Protein AF-A0A951TR78-F1 (afdb_monomer)

Radius of gyration: 30.14 Å; Cα contacts (8 Å, |Δi|>4): 259; chains: 1; bounding box: 107×47×102 Å

pLDDT: mean 74.71, std 24.24, range [25.75, 98.38]

Secondary structure (DSSP, 8-state):
-------PPPP-----------------------PPPPP-----------------PPPPP----PPPTT------PPPPPPPPPP-PPPPPPPP----PPPPPP-GGG-STTHHHHHHHHHHHTSS-GGGGGGSEEEEEE--SS-SEEEETTTTEEEEEE--TTTS-HHHHHHHHHHHHHHHHHHHH--HHHHHHHHHHHT--TTS-TT-STT--GGGSHHHHHHHHHHHHHHT-S----SSSPPPPHHHHHHHHHHH-

Mean predicted aligned error: 17.36 Å

Foldseek 3Di:
DDDDDDDDDDDDDDDDDDDDDDDPDPDDDDPPDDDDDDDDDDDDDDDPPPPPPPPPPPDDWDQAFDDAPDPPPDDDDDDDDDDDDDDDDDDDDDPPDDDDPDDPFDPCFDDPCSQVVLLVVLLVLWPCSVLCVQAAEARAAADDGDQKTADQVRSYIYGHRYGCVRAPSLRNSLRVQLSSQLNLCSPFPDLVNLQVLCVLQVHDSPFDQCHDDVPNLLAHVSSVRSQLSSCNRNVHQDGSRPRGHGDDPVVSVVCVVRRD

Structure (mmCIF, N/CA/C/O backbone):
data_AF-A0A951TR78-F1
#
_entry.id   AF-A0A951TR78-F1
#
loop_
_atom_site.group_PDB
_atom_site.id
_atom_site.type_symbol
_atom_site.label_atom_id
_atom_site.label_alt_id
_atom_site.label_comp_id
_atom_site.label_asym_id
_atom_site.label_entity_id
_atom_site.label_seq_id
_atom_site.pdbx_PDB_ins_code
_atom_site.Cartn_x
_atom_site.Cartn_y
_atom_site.Cartn_z
_atom_site.occupancy
_atom_site.B_iso_or_equiv
_atom_site.auth_seq_id
_atom_site.auth_comp_id
_atom_site.auth_asym_id
_atom_site.auth_atom_id
_atom_site.pdbx_PDB_model_num
ATOM 1 N N . MET A 1 1 ? 3.927 26.272 -64.638 1.00 41.03 1 MET A N 1
ATOM 2 C CA . MET A 1 1 ? 2.520 26.726 -64.562 1.00 41.03 1 MET A CA 1
ATOM 3 C C . MET A 1 1 ? 1.942 26.304 -63.221 1.00 41.03 1 MET A C 1
ATOM 5 O O . MET A 1 1 ? 2.209 25.196 -62.781 1.00 41.03 1 MET A O 1
ATOM 9 N N . LEU A 1 2 ? 1.254 27.232 -62.554 1.00 44.50 2 LEU A N 1
ATOM 10 C CA . LEU A 1 2 ? 0.753 27.139 -61.182 1.00 44.50 2 LEU A CA 1
ATOM 11 C C . LEU A 1 2 ? -0.344 26.077 -61.015 1.00 44.50 2 LEU A C 1
ATOM 13 O O . LEU A 1 2 ? -1.171 25.928 -61.909 1.00 44.50 2 LEU A O 1
ATOM 17 N N . ARG A 1 3 ? -0.462 25.512 -59.806 1.00 49.47 3 ARG A N 1
ATOM 18 C CA . ARG A 1 3 ? -1.744 25.432 -59.077 1.00 49.47 3 ARG A CA 1
ATOM 19 C C . ARG A 1 3 ? -1.491 25.249 -57.577 1.00 49.47 3 ARG A C 1
ATOM 21 O O . ARG A 1 3 ? -1.000 24.218 -57.134 1.00 49.47 3 ARG A O 1
ATOM 28 N N . ARG A 1 4 ? -1.805 26.299 -56.812 1.00 48.28 4 ARG A N 1
ATOM 29 C CA . ARG A 1 4 ? -1.955 26.267 -55.353 1.00 48.28 4 ARG A CA 1
ATOM 30 C C . ARG A 1 4 ? -3.284 25.578 -55.035 1.00 48.28 4 ARG A C 1
ATOM 32 O O . ARG A 1 4 ? -4.293 25.946 -55.629 1.00 48.28 4 ARG A O 1
ATOM 39 N N . HIS A 1 5 ? -3.292 24.646 -54.088 1.00 52.06 5 HIS A N 1
ATOM 40 C CA . HIS A 1 5 ? -4.516 24.201 -53.425 1.00 52.06 5 HIS A CA 1
ATOM 41 C C . HIS A 1 5 ? -4.535 24.776 -52.006 1.00 52.06 5 HIS A C 1
ATOM 43 O O . HIS A 1 5 ? -3.817 24.316 -51.123 1.00 52.06 5 HIS A O 1
ATOM 49 N N . GLU A 1 6 ? -5.336 25.826 -51.818 1.00 52.09 6 GLU A N 1
ATOM 50 C CA . GLU A 1 6 ? -5.823 26.265 -50.511 1.00 52.09 6 GLU A CA 1
ATOM 51 C C . GLU A 1 6 ? -6.807 25.222 -49.972 1.00 52.09 6 GLU A C 1
ATOM 53 O O . GLU A 1 6 ? -7.798 24.901 -50.629 1.00 52.09 6 GLU A O 1
ATOM 58 N N . VAL A 1 7 ? -6.574 24.734 -48.754 1.00 59.38 7 VAL A N 1
ATOM 59 C CA . VAL A 1 7 ? -7.594 24.023 -47.977 1.00 59.38 7 VAL A CA 1
ATOM 60 C C . VAL A 1 7 ? -8.107 24.980 -46.908 1.00 59.38 7 VAL A C 1
ATOM 62 O O . VAL A 1 7 ? -7.407 25.331 -45.959 1.00 59.38 7 VAL A O 1
ATOM 65 N N . ARG A 1 8 ? -9.349 25.428 -47.107 1.00 55.31 8 ARG A N 1
ATOM 66 C CA . ARG A 1 8 ? -10.140 26.206 -46.151 1.00 55.31 8 ARG A CA 1
ATOM 67 C C . ARG A 1 8 ? -10.406 25.381 -44.890 1.00 55.31 8 ARG A C 1
ATOM 69 O O . ARG A 1 8 ? -11.020 24.321 -44.953 1.00 55.31 8 ARG A O 1
ATOM 76 N N . GLN A 1 9 ? -10.013 25.930 -43.748 1.00 54.22 9 GLN A N 1
ATOM 77 C CA . GLN A 1 9 ? -10.447 25.509 -42.416 1.00 54.22 9 GLN A CA 1
ATOM 78 C C . GLN A 1 9 ? -11.955 25.784 -42.234 1.00 54.22 9 GLN A C 1
ATOM 80 O O . GLN A 1 9 ? -12.391 26.913 -42.498 1.00 54.22 9 GLN A O 1
ATOM 85 N N . PRO A 1 10 ? -12.767 24.823 -41.757 1.00 57.06 10 PRO A N 1
ATOM 86 C CA . PRO A 1 10 ? -14.131 25.111 -41.342 1.00 57.06 10 PRO A CA 1
ATOM 87 C C . PRO A 1 10 ? -14.145 25.825 -39.983 1.00 57.06 10 PRO A C 1
ATOM 89 O O . PRO A 1 10 ? -13.695 25.306 -38.965 1.00 57.06 10 PRO A O 1
ATOM 92 N N . ARG A 1 11 ? -14.707 27.038 -39.983 1.00 56.09 11 ARG A N 1
ATOM 93 C CA . ARG A 1 11 ? -15.151 27.754 -38.783 1.00 56.09 11 ARG A CA 1
ATOM 94 C C . ARG A 1 11 ? -16.410 27.074 -38.243 1.00 56.09 11 ARG A C 1
ATOM 96 O O . ARG A 1 11 ? -17.420 27.063 -38.941 1.00 56.09 11 ARG A O 1
ATOM 103 N N . LEU A 1 12 ? -16.388 26.618 -36.994 1.00 54.34 12 LEU A N 1
ATOM 104 C CA . LEU A 1 12 ? -17.608 26.371 -36.226 1.00 54.34 12 LEU A CA 1
ATOM 105 C C . LEU A 1 12 ? -17.755 27.467 -35.169 1.00 54.34 12 LEU A C 1
ATOM 107 O O . LEU A 1 12 ? -16.844 27.746 -34.392 1.00 54.34 12 LEU A O 1
ATOM 111 N N . ARG A 1 13 ? -18.896 28.154 -35.251 1.00 47.38 13 ARG A N 1
ATOM 112 C CA . ARG A 1 13 ? -19.340 29.238 -34.373 1.00 47.38 13 ARG A CA 1
ATOM 113 C C . ARG A 1 13 ? -19.968 28.679 -33.084 1.00 47.3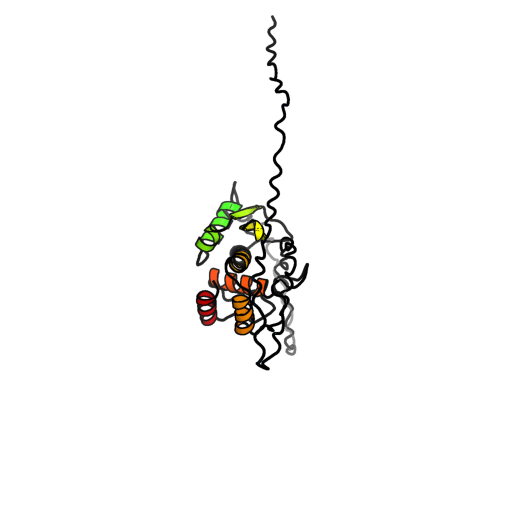8 13 ARG A C 1
ATOM 115 O O . ARG A 1 13 ? -20.390 27.526 -33.077 1.00 47.38 13 ARG A O 1
ATOM 122 N N . PRO A 1 14 ? -20.057 29.504 -32.025 1.00 53.25 14 PRO A N 1
ATOM 123 C CA . PRO A 1 14 ? -20.563 29.115 -30.716 1.00 53.25 14 PRO A CA 1
ATOM 124 C C . PRO A 1 14 ? -22.086 29.277 -30.629 1.00 53.25 14 PRO A C 1
ATOM 126 O O . PRO A 1 14 ? -22.635 30.268 -31.112 1.00 53.25 14 PRO A O 1
ATOM 129 N N . SER A 1 15 ? -22.758 28.351 -29.944 1.00 41.97 15 SER A N 1
ATOM 130 C CA . SER A 1 15 ? -24.149 28.534 -29.513 1.00 41.97 15 SER A CA 1
ATOM 131 C C . SER A 1 15 ? -24.482 27.677 -28.288 1.00 41.97 15 SER A C 1
ATOM 133 O O . SER A 1 15 ? -24.654 26.468 -28.379 1.00 41.97 15 SER A O 1
ATOM 135 N N . TRP A 1 16 ? -24.487 28.365 -27.147 1.00 35.22 16 TRP A N 1
ATOM 136 C CA . TRP A 1 16 ? -25.394 28.300 -25.998 1.00 35.22 16 TRP A CA 1
ATOM 137 C C . TRP A 1 16 ? -26.398 27.138 -25.903 1.00 35.22 16 TRP A C 1
ATOM 139 O O . TRP A 1 16 ? -27.327 27.050 -26.700 1.00 35.22 16 TRP A O 1
ATOM 149 N N . ILE A 1 17 ? -26.321 26.392 -24.794 1.00 49.19 17 ILE A N 1
ATOM 150 C CA . ILE A 1 17 ? -27.505 25.930 -24.056 1.00 49.19 17 ILE A CA 1
ATOM 151 C C . ILE A 1 17 ? -27.341 26.373 -22.601 1.00 49.19 17 ILE A C 1
ATOM 153 O O . ILE A 1 17 ? -26.336 26.093 -21.949 1.00 49.19 17 ILE A O 1
ATOM 157 N N . ALA A 1 18 ? -28.328 27.134 -22.143 1.00 37.91 18 ALA A N 1
ATOM 158 C CA . ALA A 1 18 ? -28.485 27.612 -20.786 1.00 37.91 18 ALA A CA 1
ATOM 159 C C . ALA A 1 18 ? -28.985 26.507 -19.840 1.00 37.91 18 ALA A C 1
ATOM 161 O O . ALA A 1 18 ? -29.677 25.590 -20.262 1.00 37.91 18 ALA A O 1
ATOM 162 N N . ALA A 1 19 ? -28.683 26.712 -18.556 1.00 39.03 19 ALA A N 1
ATOM 163 C CA . ALA A 1 19 ? -29.451 26.318 -17.376 1.00 39.03 19 ALA A CA 1
ATOM 164 C C . ALA A 1 19 ? -29.856 24.841 -17.203 1.00 39.03 19 ALA A C 1
ATOM 166 O O . ALA A 1 19 ? -30.746 24.326 -17.871 1.00 39.03 19 ALA A O 1
ATOM 167 N N . SER A 1 20 ? -29.339 24.230 -16.135 1.00 42.16 20 SER A N 1
ATOM 168 C CA . SER A 1 20 ? -30.183 23.751 -15.029 1.00 42.16 20 SER A CA 1
ATOM 169 C C . SER A 1 20 ? -29.311 23.478 -13.806 1.00 42.16 20 SER A C 1
ATOM 171 O O . SER A 1 20 ? -28.580 22.494 -13.742 1.00 42.16 20 SER A O 1
ATOM 173 N N . ALA A 1 21 ? -29.378 24.392 -12.839 1.00 42.78 21 ALA A N 1
ATOM 174 C CA . ALA A 1 21 ? -28.988 24.119 -11.468 1.00 42.78 21 ALA A CA 1
ATOM 175 C C . ALA A 1 21 ? -30.010 23.134 -10.885 1.00 42.78 21 ALA A C 1
ATOM 177 O O . ALA A 1 21 ? -31.196 23.453 -10.826 1.00 42.78 21 ALA A O 1
ATOM 178 N N . LEU A 1 22 ? -29.565 21.948 -10.471 1.00 39.00 22 LEU A N 1
ATOM 179 C CA . LEU A 1 22 ? -30.365 21.064 -9.632 1.00 39.00 22 LEU A CA 1
ATOM 180 C C . LEU A 1 22 ? -29.813 21.144 -8.210 1.00 39.00 22 LEU A C 1
ATOM 182 O O . LEU A 1 22 ? -28.915 20.408 -7.809 1.00 39.00 22 LEU A O 1
ATOM 186 N N . THR A 1 23 ? -30.341 22.100 -7.458 1.00 38.94 23 THR A N 1
ATOM 187 C CA . THR A 1 23 ? -30.226 22.156 -6.005 1.00 38.94 23 THR A CA 1
ATOM 188 C C . THR A 1 23 ? -31.203 21.124 -5.443 1.00 38.94 23 THR A C 1
ATOM 190 O O . THR A 1 23 ? -32.414 21.329 -5.486 1.00 38.94 23 THR A O 1
ATOM 193 N N . VAL A 1 24 ? -30.708 19.997 -4.933 1.00 39.62 24 VAL A N 1
ATOM 194 C CA . VAL A 1 24 ? -31.538 19.075 -4.145 1.00 39.62 24 VAL A CA 1
ATOM 195 C C . VAL A 1 24 ? -31.602 19.625 -2.720 1.00 39.62 24 VAL A C 1
ATOM 197 O O . VAL A 1 24 ? -30.731 19.362 -1.896 1.00 39.62 24 VAL A O 1
ATOM 200 N N . LEU A 1 25 ? -32.622 20.441 -2.444 1.00 40.62 25 LEU A N 1
ATOM 201 C CA . LEU A 1 25 ? -33.066 20.729 -1.080 1.00 40.62 25 LEU A CA 1
ATOM 202 C C . LEU A 1 25 ? -33.914 19.548 -0.598 1.00 40.62 25 LEU A C 1
ATOM 204 O O . LEU A 1 25 ? -35.086 19.427 -0.951 1.00 40.62 25 LEU A O 1
ATOM 208 N N . SER A 1 26 ? -33.336 18.687 0.235 1.00 43.34 26 SER A N 1
ATOM 209 C CA . SER A 1 26 ? -34.115 17.744 1.037 1.00 43.34 26 SER A CA 1
ATOM 210 C C . SER A 1 26 ? -34.712 18.491 2.229 1.00 43.34 26 SER A C 1
ATOM 212 O O . SER A 1 26 ? -34.052 18.694 3.246 1.00 43.34 26 SER A O 1
ATOM 214 N N . ALA A 1 27 ? -35.965 18.926 2.097 1.00 43.94 27 ALA A N 1
ATOM 215 C CA . ALA A 1 27 ? -36.771 19.373 3.224 1.00 43.94 27 ALA A CA 1
ATOM 216 C C . ALA A 1 27 ? -37.234 18.144 4.024 1.00 43.94 27 ALA A C 1
ATOM 218 O O . ALA A 1 27 ? -38.077 17.373 3.567 1.00 43.94 27 ALA A O 1
ATOM 219 N N . ALA A 1 28 ? -36.682 17.953 5.221 1.00 48.88 28 ALA A N 1
ATOM 220 C CA . ALA A 1 28 ? -37.243 17.033 6.199 1.00 48.88 28 ALA A CA 1
ATOM 221 C C . ALA A 1 28 ? -38.518 17.661 6.783 1.00 48.88 28 ALA A C 1
ATOM 223 O O . ALA A 1 28 ? -38.460 18.610 7.564 1.00 48.88 28 ALA A O 1
ATOM 224 N N . VAL A 1 29 ? -39.681 17.144 6.387 1.00 46.66 29 VAL A N 1
ATOM 225 C CA . VAL A 1 29 ? -40.954 17.444 7.049 1.00 46.66 29 VAL A CA 1
ATOM 226 C C . VAL A 1 29 ? -40.973 16.685 8.374 1.00 46.66 29 VAL A C 1
ATOM 228 O O . VAL A 1 29 ? -41.178 15.474 8.407 1.00 46.66 29 VAL A O 1
ATOM 231 N N . VAL A 1 30 ? -40.747 17.396 9.478 1.00 48.72 30 VAL A N 1
ATOM 232 C CA . VAL A 1 30 ? -41.037 16.890 10.822 1.00 48.72 30 VAL A CA 1
ATOM 233 C C . VAL A 1 30 ? -42.537 17.054 11.049 1.00 48.72 30 VAL A C 1
ATOM 235 O O . VAL A 1 30 ? -43.019 18.143 11.354 1.00 48.72 30 VAL A O 1
ATOM 238 N N . ALA A 1 31 ? -43.292 15.972 10.876 1.00 46.81 31 ALA A N 1
ATOM 239 C CA . ALA A 1 31 ? -44.664 15.902 11.354 1.00 46.81 31 ALA A CA 1
ATOM 240 C C . ALA A 1 31 ? -44.638 15.847 12.891 1.00 46.81 31 ALA A C 1
ATOM 242 O O . ALA A 1 31 ? -44.382 14.801 13.487 1.00 46.81 31 ALA A O 1
ATOM 243 N N . ALA A 1 32 ? -44.871 16.988 13.539 1.00 45.22 32 ALA A N 1
ATOM 244 C CA . ALA A 1 32 ? -45.101 17.053 14.975 1.00 45.22 32 ALA A CA 1
ATOM 245 C C . ALA A 1 32 ? -46.496 16.486 15.283 1.00 45.22 32 ALA A C 1
ATOM 247 O O . ALA A 1 32 ? -47.505 17.184 15.190 1.00 45.22 32 ALA A O 1
ATOM 248 N N . VAL A 1 33 ? -46.555 15.201 15.633 1.00 56.75 33 VAL A N 1
ATOM 249 C CA . VAL A 1 33 ? -47.745 14.599 16.241 1.00 56.75 33 VAL A CA 1
ATOM 250 C C . VAL A 1 33 ? -47.842 15.124 17.672 1.00 56.75 33 VAL A C 1
ATOM 252 O O . VAL A 1 33 ? -47.028 14.784 18.527 1.00 56.75 33 VAL A O 1
ATOM 255 N N . TRP A 1 34 ? -48.828 15.981 17.929 1.00 51.28 34 TRP A N 1
ATOM 256 C CA . TRP A 1 34 ? -49.190 16.406 19.278 1.00 51.28 34 TRP A CA 1
ATOM 257 C C . TRP A 1 34 ? -49.974 15.286 19.968 1.00 51.28 34 TRP A C 1
ATOM 259 O O . TRP A 1 34 ? -51.123 15.019 19.622 1.00 51.28 34 TRP A O 1
ATOM 269 N N . LEU A 1 35 ? -49.356 14.642 20.958 1.00 59.50 35 LEU A N 1
ATOM 270 C CA . LEU A 1 35 ? -50.047 13.806 21.941 1.00 59.50 35 LEU A CA 1
ATOM 271 C C . LEU A 1 35 ? -50.209 14.611 23.242 1.00 59.50 35 LEU A C 1
ATOM 273 O O . LEU A 1 35 ? -49.255 15.272 23.659 1.00 59.50 35 LEU A O 1
ATOM 277 N N . PRO A 1 36 ? -51.383 14.580 23.898 1.00 61.47 36 PRO A N 1
ATOM 278 C CA . PRO A 1 36 ? -51.563 15.230 25.190 1.00 61.47 36 PRO A CA 1
ATOM 279 C C . PRO A 1 36 ? -50.737 14.526 26.287 1.00 61.47 36 PRO A C 1
ATOM 281 O O . PRO A 1 36 ? -50.547 13.308 26.231 1.00 61.47 36 PRO A O 1
ATOM 284 N N . PRO A 1 37 ? -50.248 15.267 27.299 1.00 54.28 37 PRO A N 1
ATOM 285 C CA . PRO A 1 37 ? -49.398 14.713 28.345 1.00 54.28 37 PRO A CA 1
ATOM 286 C C . PRO A 1 37 ? -50.186 13.792 29.285 1.00 54.28 37 PRO A C 1
ATOM 288 O O . PRO A 1 37 ? -51.181 14.190 29.888 1.00 54.28 37 PRO A O 1
ATOM 291 N N . VAL A 1 38 ? -49.690 12.566 29.455 1.00 60.56 38 VAL A N 1
ATOM 292 C CA . VAL A 1 38 ? -50.085 11.661 30.543 1.00 60.56 38 VAL A CA 1
ATOM 293 C C . VAL A 1 38 ? -49.253 12.021 31.781 1.00 60.56 38 VAL A C 1
ATOM 295 O O . VAL A 1 38 ? -48.022 11.993 31.700 1.00 60.56 38 VAL A O 1
ATOM 298 N N . PRO A 1 39 ? -49.856 12.356 32.934 1.00 58.31 39 PRO A N 1
ATOM 299 C CA . PRO A 1 39 ? -49.095 12.610 34.145 1.00 58.31 39 PRO A CA 1
ATOM 300 C C . PRO A 1 39 ? -48.722 11.283 34.815 1.00 58.31 39 PRO A C 1
ATOM 302 O O . PRO A 1 39 ? -49.590 10.517 35.225 1.00 58.31 39 PRO A O 1
ATOM 305 N N . GLY A 1 40 ? -47.419 11.037 34.973 1.00 49.12 40 GLY A N 1
ATOM 306 C CA . GLY A 1 40 ? -46.916 10.106 35.986 1.00 49.12 40 GLY A CA 1
ATOM 307 C C . GLY A 1 40 ? -45.991 9.002 35.485 1.00 49.12 40 GLY A C 1
ATOM 308 O O . GLY A 1 40 ? -46.422 7.873 35.273 1.00 49.12 40 GLY A O 1
ATOM 309 N N . ARG A 1 41 ? -44.685 9.292 35.441 1.00 45.97 41 ARG A N 1
ATOM 310 C CA . ARG A 1 41 ? -43.645 8.398 35.980 1.00 45.97 41 ARG A CA 1
ATOM 311 C C . ARG A 1 41 ? -42.296 9.112 36.011 1.00 45.97 41 ARG A C 1
ATOM 313 O O . ARG A 1 41 ? -41.796 9.561 34.988 1.00 45.97 41 ARG A O 1
ATOM 320 N N . ALA A 1 42 ? -41.711 9.195 37.203 1.00 52.25 42 ALA A N 1
ATOM 321 C CA . ALA A 1 42 ? -40.297 9.482 37.377 1.00 52.25 42 ALA A CA 1
ATOM 322 C C . ALA A 1 42 ? -39.480 8.343 36.743 1.00 52.25 42 ALA A C 1
ATOM 324 O O . ALA A 1 42 ? -39.735 7.173 37.031 1.00 52.25 42 ALA A O 1
ATOM 325 N N . GLY A 1 43 ? -38.520 8.676 35.880 1.00 44.25 43 GLY A N 1
ATOM 326 C CA . GLY A 1 43 ? -37.647 7.686 35.256 1.00 44.25 43 GLY A CA 1
ATOM 327 C C . GLY A 1 43 ? -36.679 8.298 34.249 1.00 44.25 43 GLY A C 1
ATOM 328 O O . GLY A 1 43 ? -37.068 8.589 33.128 1.00 44.25 43 GLY A O 1
ATOM 329 N N . THR A 1 44 ? -35.425 8.450 34.688 1.00 44.53 44 THR A N 1
ATOM 330 C CA . THR A 1 44 ? -34.177 8.555 33.901 1.00 44.53 44 THR A CA 1
ATOM 331 C C . THR A 1 44 ? -34.096 9.628 32.809 1.00 44.53 44 THR A C 1
ATOM 333 O O . THR A 1 44 ? -34.675 9.509 31.734 1.00 44.53 44 THR A O 1
ATOM 336 N N . ALA A 1 45 ? -33.266 10.643 33.068 1.00 40.38 45 ALA A N 1
ATOM 337 C CA . ALA A 1 45 ? -32.823 11.628 32.090 1.00 40.38 45 ALA A CA 1
ATOM 338 C C . ALA A 1 45 ? -32.225 10.943 30.847 1.00 40.38 45 ALA A C 1
ATOM 340 O O . ALA A 1 45 ? -31.201 10.264 30.930 1.00 40.38 45 ALA A O 1
ATOM 341 N N . ALA A 1 46 ? -32.861 11.141 29.694 1.00 39.53 46 ALA A N 1
ATOM 342 C CA . ALA A 1 46 ? -32.270 10.825 28.406 1.00 39.53 46 ALA A CA 1
ATOM 343 C C . ALA A 1 46 ? -31.149 11.837 28.137 1.00 39.53 46 ALA A C 1
ATOM 345 O O . ALA A 1 46 ? -31.398 13.021 27.911 1.00 39.53 46 ALA A O 1
ATOM 346 N N . VAL A 1 47 ? -29.902 11.371 28.192 1.00 39.34 47 VAL A N 1
ATOM 347 C CA . VAL A 1 47 ? -28.752 12.131 27.706 1.00 39.34 47 VAL A CA 1
ATOM 348 C C . VAL A 1 47 ? -28.880 12.178 26.187 1.00 39.34 47 VAL A C 1
ATOM 350 O O . VAL A 1 47 ? -28.683 11.174 25.506 1.00 39.34 47 VAL A O 1
ATOM 353 N N . ALA A 1 48 ? -29.267 13.332 25.650 1.00 35.16 48 ALA A N 1
ATOM 354 C CA . ALA A 1 48 ? -29.222 13.580 24.220 1.00 35.16 48 ALA A CA 1
ATOM 355 C C . ALA A 1 48 ? -27.750 13.616 23.785 1.00 35.16 48 ALA A C 1
ATOM 357 O O . ALA A 1 48 ? -27.065 14.624 23.949 1.00 35.16 48 ALA A O 1
ATOM 358 N N . SER A 1 49 ? -27.241 12.503 23.257 1.00 35.41 49 SER A N 1
ATOM 359 C CA . SER A 1 49 ? -25.975 12.491 22.532 1.00 35.41 49 SER A CA 1
ATOM 360 C C . SER A 1 49 ? -26.181 13.212 21.204 1.00 35.41 49 SER A C 1
ATOM 362 O O . SER A 1 49 ? -26.660 12.637 20.229 1.00 35.41 49 SER A O 1
ATOM 364 N N . THR A 1 50 ? -25.830 14.493 21.164 1.00 33.31 50 THR A N 1
ATOM 365 C CA . THR A 1 50 ? -25.558 15.195 19.915 1.00 33.31 50 THR A CA 1
ATOM 366 C C . THR A 1 50 ? -24.354 14.525 19.259 1.00 33.31 50 THR A C 1
ATOM 368 O O . THR A 1 50 ? -23.205 14.757 19.626 1.00 33.31 50 THR A O 1
ATOM 371 N N . VAL A 1 51 ? -24.613 13.647 18.289 1.00 29.88 51 VAL A N 1
ATOM 372 C CA . VAL A 1 51 ? -23.584 13.195 17.353 1.00 29.88 51 VAL A CA 1
ATOM 373 C C . VAL A 1 51 ? -23.245 14.413 16.504 1.00 29.88 51 VAL A C 1
ATOM 375 O O . VAL A 1 51 ? -23.979 14.766 15.584 1.00 29.88 51 VAL A O 1
ATOM 378 N N . ALA A 1 52 ? -22.174 15.111 16.874 1.00 29.23 52 ALA A N 1
ATOM 379 C CA . ALA A 1 52 ? -21.578 16.112 16.013 1.00 29.23 52 ALA A CA 1
ATOM 380 C C . ALA A 1 52 ? -21.217 15.410 14.701 1.00 29.23 52 ALA A C 1
ATOM 382 O O . ALA A 1 52 ? -20.397 14.490 14.688 1.00 29.23 52 ALA A O 1
ATOM 383 N N . ALA A 1 53 ? -21.868 15.810 13.610 1.00 26.91 53 ALA A N 1
ATOM 384 C CA . ALA A 1 53 ? -21.405 15.493 12.275 1.00 26.91 53 ALA A CA 1
ATOM 385 C C . ALA A 1 53 ? -20.009 16.110 12.151 1.00 26.91 53 ALA A C 1
ATOM 387 O O . ALA A 1 53 ? -19.871 17.318 11.990 1.00 26.91 53 ALA A O 1
ATOM 388 N N . SER A 1 54 ? -18.970 15.298 12.344 1.00 31.28 54 SER A N 1
ATOM 389 C CA . SER A 1 54 ? -17.617 15.711 12.011 1.00 31.28 54 SER A CA 1
ATOM 390 C C . SER A 1 54 ? -17.598 15.971 10.515 1.00 31.28 54 SER A C 1
ATOM 392 O O . SER A 1 54 ? -17.811 15.050 9.726 1.00 31.28 54 SER A O 1
ATOM 394 N N . ASP A 1 55 ? -17.384 17.231 10.147 1.00 25.75 55 ASP A N 1
ATOM 395 C CA . ASP A 1 55 ? -17.067 17.635 8.789 1.00 25.75 55 ASP A CA 1
ATOM 396 C C . ASP A 1 55 ? -16.002 16.687 8.233 1.00 25.75 55 ASP A C 1
ATOM 398 O O . ASP A 1 55 ? -14.864 16.636 8.711 1.00 25.75 55 ASP A O 1
ATOM 402 N N . VAL A 1 56 ? -16.388 15.887 7.238 1.00 29.30 56 VAL A N 1
ATOM 403 C CA . VAL A 1 56 ? -15.466 15.047 6.478 1.00 29.30 56 VAL A CA 1
ATOM 404 C C . VAL A 1 56 ? -14.677 15.989 5.576 1.00 29.30 56 VAL A C 1
ATOM 406 O O . VAL A 1 56 ? -14.987 16.175 4.402 1.00 29.30 56 VAL A O 1
ATOM 409 N N . VAL A 1 57 ? -13.665 16.640 6.146 1.00 28.27 57 VAL A N 1
ATOM 410 C CA . VAL A 1 57 ? -12.621 17.294 5.363 1.00 28.27 57 VAL A CA 1
ATOM 411 C C . VAL A 1 57 ? -11.905 16.185 4.602 1.00 28.27 57 VAL A C 1
ATOM 413 O O . VAL A 1 57 ? -11.364 15.257 5.207 1.00 28.27 57 VAL A O 1
ATOM 416 N N . ALA A 1 58 ? -11.947 16.251 3.271 1.00 30.09 58 ALA A N 1
ATOM 417 C CA . ALA A 1 58 ? -11.269 15.291 2.415 1.00 30.09 58 ALA A CA 1
ATOM 418 C C . ALA A 1 58 ? -9.773 15.252 2.783 1.00 30.09 58 ALA A C 1
ATOM 420 O O . ALA A 1 58 ? -9.117 16.298 2.728 1.00 30.09 58 ALA A O 1
ATOM 421 N N . PRO A 1 59 ? -9.212 14.092 3.176 1.00 37.12 59 PRO A N 1
ATOM 422 C CA . PRO A 1 59 ? -7.780 14.008 3.389 1.00 37.12 59 PRO A CA 1
ATOM 423 C C . PRO A 1 59 ? -7.071 14.259 2.055 1.00 37.12 59 PRO A C 1
ATOM 425 O O . PRO A 1 59 ? -7.473 13.737 1.012 1.00 37.12 59 PRO A O 1
ATOM 428 N N . ALA A 1 60 ? -6.019 15.076 2.095 1.00 38.78 60 ALA A N 1
ATOM 429 C CA . ALA A 1 60 ? -5.077 15.202 0.992 1.00 38.78 60 ALA A CA 1
ATOM 430 C C . ALA A 1 60 ? -4.504 13.813 0.631 1.00 38.78 60 ALA A C 1
ATOM 432 O O . ALA A 1 60 ? -4.451 12.941 1.505 1.00 38.78 60 ALA A O 1
ATOM 433 N N . PRO A 1 61 ? -4.067 13.585 -0.624 1.00 41.59 61 PRO A N 1
ATOM 434 C CA . PRO A 1 61 ? -3.368 12.353 -0.978 1.00 41.59 61 PRO A CA 1
ATOM 435 C C . PRO A 1 61 ? -2.207 12.125 -0.004 1.00 41.59 61 PRO A C 1
ATOM 437 O O . PRO A 1 61 ? -1.427 13.043 0.266 1.00 41.59 61 PRO A O 1
ATOM 440 N N . LEU A 1 62 ? -2.112 10.915 0.547 1.00 46.50 62 LEU A N 1
ATOM 441 C CA . LEU A 1 62 ? -1.006 10.541 1.419 1.00 46.50 62 LEU A CA 1
ATOM 442 C C . LEU A 1 62 ? 0.268 10.495 0.566 1.00 46.50 62 LEU A C 1
ATOM 444 O O . LEU A 1 62 ? 0.391 9.680 -0.345 1.00 46.50 62 LEU A O 1
ATOM 448 N N . VAL A 1 63 ? 1.197 11.417 0.824 1.00 41.78 63 VAL A N 1
ATOM 449 C CA . VAL A 1 63 ? 2.502 11.463 0.154 1.00 41.78 63 VAL A CA 1
ATOM 450 C C . VAL A 1 63 ? 3.477 10.591 0.943 1.00 41.78 63 VAL A C 1
ATOM 452 O O . VAL A 1 63 ? 3.855 10.931 2.063 1.00 41.78 63 VAL A O 1
ATOM 455 N N . LEU A 1 64 ? 3.882 9.462 0.359 1.00 46.41 64 LEU A N 1
ATOM 456 C CA . LEU A 1 64 ? 4.723 8.458 1.013 1.00 46.41 64 LEU A CA 1
ATOM 457 C C . LEU A 1 64 ? 6.202 8.629 0.660 1.00 46.41 64 LEU A C 1
ATOM 459 O O . LEU A 1 64 ? 6.666 8.175 -0.384 1.00 46.41 64 LEU A O 1
ATOM 463 N N . SER A 1 65 ? 6.972 9.234 1.565 1.00 42.25 65 SER A N 1
ATOM 464 C CA . SER A 1 65 ? 8.436 9.256 1.470 1.00 42.25 65 SER A CA 1
ATOM 465 C C . SER A 1 65 ? 9.027 7.974 2.059 1.00 42.25 65 SER A C 1
ATOM 467 O O . SER A 1 65 ? 8.986 7.756 3.273 1.00 42.25 65 SER A O 1
ATOM 469 N N . PHE A 1 66 ? 9.623 7.138 1.210 1.00 41.38 66 PHE A N 1
ATOM 470 C CA . PHE A 1 66 ? 10.374 5.961 1.649 1.00 41.38 66 PHE A CA 1
ATOM 471 C C . PHE A 1 66 ? 11.794 6.380 2.057 1.00 41.38 66 PHE A C 1
ATOM 473 O O . PHE A 1 66 ? 12.434 7.139 1.322 1.00 41.38 66 PHE A O 1
ATOM 480 N N . PRO A 1 67 ? 12.336 5.892 3.189 1.00 34.69 67 PRO A N 1
ATOM 481 C CA . PRO A 1 67 ? 13.751 6.079 3.470 1.00 34.69 67 PRO A CA 1
ATOM 482 C C . PRO A 1 67 ? 14.582 5.395 2.368 1.00 34.69 67 PRO A C 1
ATOM 484 O O . PRO A 1 67 ? 14.212 4.312 1.900 1.00 34.69 67 PRO A O 1
ATOM 487 N N . PRO A 1 68 ? 15.703 5.996 1.933 1.00 32.16 68 PRO A N 1
ATOM 488 C CA . PRO A 1 68 ? 16.588 5.357 0.973 1.00 32.16 68 PRO A CA 1
ATOM 489 C C . PRO A 1 68 ? 17.091 4.014 1.532 1.00 32.16 68 PRO A C 1
ATOM 491 O O . PRO A 1 68 ? 17.333 3.897 2.740 1.00 32.16 68 PRO A O 1
ATOM 494 N N . PRO A 1 69 ? 17.265 2.988 0.682 1.00 34.06 69 PRO A N 1
ATOM 495 C CA . PRO A 1 69 ? 17.793 1.703 1.120 1.00 34.06 69 PRO A CA 1
ATOM 496 C C . PRO A 1 69 ? 19.203 1.902 1.694 1.00 34.06 69 PRO A C 1
ATOM 498 O O . PRO A 1 69 ? 20.115 2.304 0.977 1.00 34.06 69 PRO A O 1
ATOM 501 N N . GLY A 1 70 ? 19.373 1.645 2.995 1.00 36.28 70 GLY A N 1
ATOM 502 C CA . GLY A 1 70 ? 20.676 1.728 3.668 1.00 36.28 70 GLY A CA 1
ATOM 503 C C . GLY A 1 70 ? 20.672 2.293 5.090 1.00 36.28 70 GLY A C 1
ATOM 504 O O . GLY A 1 70 ? 21.675 2.153 5.782 1.00 36.28 70 GLY A O 1
ATOM 505 N N . ALA A 1 71 ? 19.573 2.877 5.574 1.00 40.81 71 ALA A N 1
ATOM 506 C CA . ALA A 1 71 ? 19.491 3.363 6.954 1.00 40.81 71 ALA A CA 1
ATOM 507 C C . ALA A 1 71 ? 19.180 2.226 7.948 1.00 40.81 71 ALA A C 1
ATOM 509 O O . ALA A 1 71 ? 18.136 2.204 8.593 1.00 40.81 71 ALA A O 1
ATOM 510 N N . VAL A 1 72 ? 20.095 1.262 8.074 1.00 39.69 72 VAL A N 1
ATOM 511 C CA . VAL A 1 72 ? 20.167 0.427 9.276 1.00 39.69 72 VAL A CA 1
ATOM 512 C C . VAL A 1 72 ? 20.893 1.264 10.324 1.00 39.69 72 VAL A C 1
ATOM 514 O O . VAL A 1 72 ? 22.080 1.551 10.177 1.00 39.69 72 VAL A O 1
ATOM 517 N N . ALA A 1 73 ? 20.182 1.696 11.366 1.00 42.81 73 ALA A N 1
ATOM 518 C CA . ALA A 1 73 ? 20.826 2.267 12.542 1.00 42.81 73 ALA A CA 1
ATOM 519 C C . ALA A 1 73 ? 21.793 1.214 13.123 1.00 42.81 73 ALA A C 1
ATOM 521 O O . ALA A 1 73 ? 21.372 0.074 13.344 1.00 42.81 73 ALA A O 1
ATOM 522 N N . PRO A 1 74 ? 23.081 1.530 13.347 1.00 39.38 74 PRO A N 1
ATOM 523 C CA . PRO A 1 74 ? 24.011 0.555 13.888 1.00 39.38 74 PRO A CA 1
ATOM 524 C C . PRO A 1 74 ? 23.619 0.229 15.330 1.00 39.38 74 PRO A C 1
ATOM 526 O O . PRO A 1 74 ? 23.716 1.064 16.228 1.00 39.38 74 PRO A O 1
ATOM 529 N N . SER A 1 75 ? 23.184 -1.011 15.545 1.00 43.47 75 SER A N 1
ATOM 530 C CA . SER A 1 75 ? 23.057 -1.596 16.874 1.00 43.47 75 SER A CA 1
ATOM 531 C C . SER A 1 75 ? 24.461 -1.715 17.470 1.00 43.47 75 SER A C 1
ATOM 533 O O . SER A 1 75 ? 25.303 -2.460 16.965 1.00 43.47 75 SER A O 1
ATOM 535 N N . ALA A 1 76 ? 24.738 -0.938 18.514 1.00 46.31 76 ALA A N 1
ATOM 536 C CA . ALA A 1 76 ? 25.999 -0.985 19.235 1.00 46.31 76 ALA A CA 1
ATOM 537 C C . ALA A 1 76 ? 26.103 -2.308 20.014 1.00 46.31 76 ALA A C 1
ATOM 539 O O . ALA A 1 76 ? 25.466 -2.476 21.051 1.00 46.31 76 ALA A O 1
ATOM 540 N N . SER A 1 77 ? 26.921 -3.243 19.526 1.00 47.59 77 SER A N 1
ATOM 541 C CA . SER A 1 77 ? 27.419 -4.367 20.329 1.00 47.59 77 SER A CA 1
ATOM 542 C C . SER A 1 77 ? 28.824 -4.071 20.870 1.00 47.59 77 SER A C 1
ATOM 544 O O . SER A 1 77 ? 29.598 -3.367 20.213 1.00 47.59 77 SER A O 1
ATOM 546 N N . PRO A 1 78 ? 29.185 -4.592 22.061 1.00 45.12 78 PRO A N 1
ATOM 547 C CA . PRO A 1 78 ? 30.429 -4.244 22.730 1.00 45.12 78 PRO A CA 1
ATOM 548 C C . PRO A 1 78 ? 31.640 -4.885 22.046 1.00 45.12 78 PRO A C 1
ATOM 550 O O . PRO A 1 78 ? 31.614 -6.027 21.593 1.00 45.12 78 PRO A O 1
ATOM 553 N N . ARG A 1 79 ? 32.723 -4.112 22.018 1.00 46.88 79 ARG A N 1
ATOM 554 C CA . ARG A 1 79 ? 34.010 -4.390 21.377 1.00 46.88 79 ARG A CA 1
ATOM 555 C C . ARG A 1 79 ? 34.792 -5.490 22.122 1.00 46.88 79 ARG A C 1
ATOM 557 O O . ARG A 1 79 ? 35.118 -5.278 23.291 1.00 46.88 79 ARG A O 1
ATOM 564 N N . PRO A 1 80 ? 35.197 -6.604 21.481 1.00 47.22 80 PRO A N 1
ATOM 565 C CA . PRO A 1 80 ? 36.227 -7.477 22.028 1.00 47.22 80 PRO A CA 1
ATOM 566 C C . PRO A 1 80 ? 37.627 -6.896 21.792 1.00 47.22 80 PRO A C 1
ATOM 568 O O . PRO A 1 80 ? 37.902 -6.205 20.810 1.00 47.22 80 PRO A O 1
ATOM 571 N N . ARG A 1 81 ? 38.504 -7.188 22.749 1.00 43.53 81 ARG A N 1
ATOM 572 C CA . ARG A 1 81 ? 39.898 -6.757 22.885 1.00 43.53 81 ARG A CA 1
ATOM 573 C C . ARG A 1 81 ? 40.767 -7.239 21.712 1.00 43.53 81 ARG A C 1
ATOM 575 O O . ARG A 1 81 ? 40.722 -8.409 21.351 1.00 43.53 81 ARG A O 1
ATOM 582 N N . VAL A 1 82 ? 41.576 -6.337 21.155 1.00 44.69 82 VAL A N 1
ATOM 583 C CA . VAL A 1 82 ? 42.550 -6.620 20.087 1.00 44.69 82 VAL A CA 1
ATOM 584 C C . VAL A 1 82 ? 43.777 -7.309 20.691 1.00 44.69 82 VAL A C 1
ATOM 586 O O . VAL A 1 82 ? 44.429 -6.734 21.561 1.00 44.69 82 VAL A O 1
ATOM 589 N N . THR A 1 83 ? 44.100 -8.509 20.210 1.00 48.81 83 THR A N 1
ATOM 590 C CA . THR A 1 83 ? 45.412 -9.146 20.397 1.00 48.81 83 THR A CA 1
ATOM 591 C C . THR A 1 83 ? 46.252 -8.914 19.136 1.00 48.81 83 THR A C 1
ATOM 593 O O . THR A 1 83 ? 45.731 -8.847 18.025 1.00 48.81 83 THR A O 1
ATOM 596 N N . SER A 1 84 ? 47.545 -8.715 19.354 1.00 49.12 84 SER A N 1
ATOM 597 C CA . SER A 1 84 ? 48.613 -8.241 18.469 1.00 49.12 84 SER A CA 1
ATOM 598 C C . SER A 1 84 ? 48.741 -8.909 17.090 1.00 49.12 84 SER A C 1
ATOM 600 O O . SER A 1 84 ? 48.601 -10.117 16.930 1.00 49.12 84 SER A O 1
ATOM 602 N N . ALA A 1 85 ? 49.097 -8.075 16.107 1.00 57.69 85 ALA A N 1
ATOM 603 C CA . ALA A 1 85 ? 49.351 -8.401 14.706 1.00 57.69 85 ALA A CA 1
ATOM 604 C C . ALA A 1 85 ? 50.693 -9.125 14.458 1.00 57.69 85 ALA A C 1
ATOM 606 O O . ALA A 1 85 ? 51.679 -8.819 15.135 1.00 57.69 85 ALA A O 1
ATOM 607 N N . PRO A 1 86 ? 50.794 -9.949 13.396 1.00 50.25 86 PRO A N 1
ATOM 608 C CA . PRO A 1 86 ? 52.056 -10.257 12.739 1.00 50.25 86 PRO A CA 1
ATOM 609 C C . PRO A 1 86 ? 52.235 -9.481 11.415 1.00 50.25 86 PRO A C 1
ATOM 611 O O . PRO A 1 86 ? 51.354 -9.434 10.563 1.00 50.25 86 PRO A O 1
ATOM 614 N N . ARG A 1 87 ? 53.426 -8.880 11.307 1.00 50.62 87 ARG A N 1
ATOM 615 C CA . ARG A 1 87 ? 54.221 -8.392 10.156 1.00 50.62 87 ARG A CA 1
ATOM 616 C C . ARG A 1 87 ? 53.623 -8.503 8.726 1.00 50.62 87 ARG A C 1
ATOM 618 O O . ARG A 1 87 ? 53.285 -9.603 8.299 1.00 50.62 87 ARG A O 1
ATOM 625 N N . PRO A 1 88 ? 53.631 -7.418 7.918 1.00 50.34 88 PRO A N 1
ATOM 626 C CA . PRO A 1 88 ? 53.158 -7.460 6.534 1.00 50.34 88 PRO A CA 1
ATOM 627 C C . PRO A 1 88 ? 54.145 -8.198 5.614 1.00 50.34 88 PRO A C 1
ATOM 629 O O . PRO A 1 88 ? 55.324 -7.844 5.532 1.00 50.34 88 PRO A O 1
ATOM 632 N N . ALA A 1 89 ? 53.648 -9.211 4.902 1.00 54.78 89 ALA A N 1
ATOM 633 C CA . ALA A 1 89 ? 54.299 -9.773 3.723 1.00 54.78 89 ALA A CA 1
ATOM 634 C C . ALA A 1 89 ? 54.020 -8.869 2.509 1.00 54.78 89 ALA A C 1
ATOM 636 O O . ALA A 1 89 ? 52.911 -8.363 2.342 1.00 54.78 89 ALA A O 1
ATOM 637 N N . GLN A 1 90 ? 55.048 -8.641 1.691 1.00 52.53 90 GLN A N 1
ATOM 638 C CA . GLN A 1 90 ? 55.004 -7.799 0.495 1.00 52.53 90 GLN A CA 1
ATOM 639 C C . GLN A 1 90 ? 53.922 -8.275 -0.487 1.00 52.53 90 GLN A C 1
ATOM 641 O O . GLN A 1 90 ? 53.868 -9.449 -0.847 1.00 52.53 90 GLN A O 1
ATOM 646 N N . ALA A 1 91 ? 53.067 -7.346 -0.918 1.00 53.22 91 ALA A N 1
ATOM 647 C CA . ALA A 1 91 ? 52.037 -7.593 -1.916 1.00 53.22 91 ALA A CA 1
ATOM 648 C C . ALA A 1 91 ? 52.664 -7.766 -3.308 1.00 53.22 91 ALA A C 1
ATOM 650 O O . ALA A 1 91 ? 53.438 -6.922 -3.761 1.00 53.22 91 ALA A O 1
ATOM 651 N N . ALA A 1 92 ? 52.299 -8.851 -3.990 1.00 56.97 92 ALA A N 1
ATOM 652 C CA . ALA A 1 92 ? 52.543 -9.017 -5.418 1.00 56.97 92 ALA A CA 1
ATOM 653 C C . ALA A 1 92 ? 51.735 -7.973 -6.223 1.00 56.97 92 ALA A C 1
ATOM 655 O O . ALA A 1 92 ? 50.650 -7.579 -5.786 1.00 56.97 92 ALA A O 1
ATOM 656 N N . PRO A 1 93 ? 52.225 -7.521 -7.393 1.00 51.75 93 PRO A N 1
ATOM 657 C CA . PRO A 1 93 ? 51.516 -6.549 -8.217 1.00 51.75 93 PRO A CA 1
ATOM 658 C C . PRO A 1 93 ? 50.177 -7.117 -8.703 1.00 51.75 93 PRO A C 1
ATOM 660 O O . PRO A 1 93 ? 50.117 -8.160 -9.354 1.00 51.75 93 PRO A O 1
ATOM 663 N N . THR A 1 94 ? 49.094 -6.408 -8.385 1.00 57.91 94 THR A N 1
ATOM 664 C CA . THR A 1 94 ? 47.744 -6.687 -8.876 1.00 57.91 94 THR A CA 1
ATOM 665 C C . THR A 1 94 ? 47.737 -6.583 -10.405 1.00 57.91 94 THR A C 1
ATOM 667 O O . THR A 1 94 ? 48.146 -5.542 -10.929 1.00 57.91 94 THR A O 1
ATOM 670 N N . PRO A 1 95 ? 47.271 -7.597 -11.155 1.00 56.41 95 PRO A N 1
ATOM 671 C CA . PRO A 1 95 ? 47.068 -7.432 -12.585 1.00 56.41 95 PRO A CA 1
ATOM 672 C C . PRO A 1 95 ? 46.043 -6.316 -12.805 1.00 56.41 95 PRO A C 1
ATOM 674 O O . PRO A 1 95 ? 44.974 -6.310 -12.191 1.00 56.41 95 PRO A O 1
ATOM 677 N N . VAL A 1 96 ? 46.399 -5.352 -13.658 1.00 55.41 96 VAL A N 1
ATOM 678 C CA . VAL A 1 96 ? 45.525 -4.263 -14.106 1.00 55.41 96 VAL A CA 1
ATOM 679 C C . VAL A 1 96 ? 44.280 -4.906 -14.713 1.00 55.41 96 VAL A C 1
ATOM 681 O O . VAL A 1 96 ? 44.315 -5.449 -15.815 1.00 55.41 96 VAL A O 1
ATOM 684 N N . GLY A 1 97 ? 43.199 -4.927 -13.933 1.00 50.91 97 GLY A N 1
ATOM 685 C CA . GLY A 1 97 ? 41.950 -5.566 -14.306 1.00 50.91 97 GLY A CA 1
ATOM 686 C C . GLY A 1 97 ? 41.401 -4.930 -15.574 1.00 50.91 97 GLY A C 1
ATOM 687 O O . GLY A 1 97 ? 41.014 -3.761 -15.572 1.00 50.91 97 GLY A O 1
ATOM 688 N N . GLY A 1 98 ? 41.355 -5.710 -16.655 1.00 55.88 98 GLY A N 1
ATOM 689 C CA . GLY A 1 98 ? 40.587 -5.357 -17.839 1.00 55.88 98 GLY A CA 1
ATOM 690 C C . GLY A 1 98 ? 39.161 -5.000 -17.425 1.00 55.88 98 GLY A C 1
ATOM 691 O O . GLY A 1 98 ? 38.548 -5.690 -16.606 1.00 55.88 98 GLY A O 1
ATOM 692 N N . ARG A 1 99 ? 38.644 -3.887 -17.954 1.00 62.72 99 ARG A N 1
ATOM 693 C CA . ARG A 1 99 ? 37.281 -3.418 -17.699 1.00 62.72 99 ARG A CA 1
ATOM 694 C C . ARG A 1 99 ? 36.315 -4.548 -18.056 1.00 62.72 99 ARG A C 1
ATOM 696 O O . ARG A 1 99 ? 36.109 -4.829 -19.234 1.00 62.72 99 ARG A O 1
ATOM 703 N N . ARG A 1 100 ? 35.756 -5.215 -17.039 1.00 65.75 100 ARG A N 1
ATOM 704 C CA . ARG A 1 100 ? 34.729 -6.248 -17.218 1.00 65.75 100 ARG A CA 1
ATOM 705 C C . ARG A 1 100 ? 33.633 -5.659 -18.118 1.00 65.75 100 ARG A C 1
ATOM 707 O O . ARG A 1 100 ? 33.142 -4.575 -17.789 1.00 65.75 100 ARG A O 1
ATOM 714 N N . PRO A 1 101 ? 33.269 -6.315 -19.234 1.00 60.16 101 PRO A N 1
ATOM 715 C CA . PRO A 1 101 ? 32.185 -5.847 -20.087 1.00 60.16 101 PRO A CA 1
ATOM 716 C C . PRO A 1 101 ? 30.936 -5.598 -19.241 1.00 60.16 101 PRO A C 1
ATOM 718 O O . PRO A 1 101 ? 30.608 -6.413 -18.372 1.00 60.16 101 PRO A O 1
ATOM 721 N N . ALA A 1 102 ? 30.277 -4.458 -19.461 1.00 64.12 102 ALA A N 1
ATOM 722 C CA . ALA A 1 102 ? 29.014 -4.160 -18.800 1.00 64.12 102 ALA A CA 1
ATOM 723 C C . ALA A 1 102 ? 28.044 -5.318 -19.065 1.00 64.12 102 ALA A C 1
ATOM 725 O O . ALA A 1 102 ? 27.933 -5.786 -20.201 1.00 64.12 102 ALA A O 1
ATOM 726 N N . ALA A 1 103 ? 27.391 -5.811 -18.010 1.00 61.94 103 ALA A N 1
ATOM 727 C CA . ALA A 1 103 ? 26.386 -6.850 -18.167 1.00 61.94 103 ALA A CA 1
ATOM 728 C C . ALA A 1 103 ? 25.320 -6.362 -19.166 1.00 61.94 103 ALA A C 1
ATOM 730 O O . ALA A 1 103 ? 24.962 -5.178 -19.125 1.00 61.94 103 ALA A O 1
ATOM 731 N N . PRO A 1 104 ? 24.832 -7.230 -20.069 1.00 62.19 104 PRO A N 1
ATOM 732 C CA . PRO A 1 104 ? 23.764 -6.854 -20.978 1.00 62.19 104 PRO A CA 1
ATOM 733 C C . PRO A 1 104 ? 22.561 -6.321 -20.185 1.00 62.19 104 PRO A C 1
ATOM 735 O O . PRO A 1 104 ? 22.303 -6.795 -19.072 1.00 62.19 104 PRO A O 1
ATOM 738 N N . PRO A 1 105 ? 21.848 -5.315 -20.721 1.00 67.00 105 PRO A N 1
ATOM 739 C CA . PRO A 1 105 ? 20.734 -4.693 -20.022 1.00 67.00 105 PRO A CA 1
ATOM 740 C C . PRO A 1 105 ? 19.684 -5.745 -19.664 1.00 67.00 105 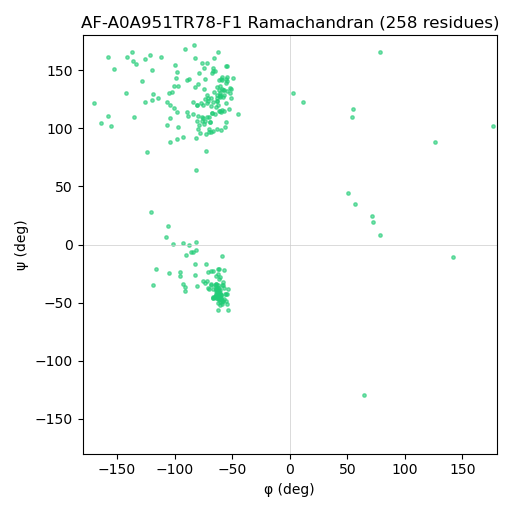PRO A C 1
ATOM 742 O O . PRO A 1 105 ? 19.309 -6.572 -20.497 1.00 67.00 105 PRO A O 1
ATOM 745 N N . ASP A 1 106 ? 19.214 -5.712 -18.415 1.00 78.94 106 ASP A N 1
ATOM 746 C CA . ASP A 1 106 ? 18.150 -6.601 -17.959 1.00 78.94 106 ASP A CA 1
ATOM 747 C C . ASP A 1 106 ? 16.908 -6.371 -18.833 1.00 78.94 106 ASP A C 1
ATOM 749 O O . ASP A 1 106 ? 16.327 -5.278 -18.857 1.00 78.94 106 ASP A O 1
ATOM 753 N N . SER A 1 107 ? 16.511 -7.403 -19.580 1.00 84.44 107 SER A N 1
ATOM 754 C CA . SER A 1 107 ? 15.349 -7.365 -20.477 1.00 84.44 107 SER A CA 1
ATOM 755 C C . SER A 1 107 ? 14.045 -7.004 -19.749 1.00 84.44 107 SER A C 1
ATOM 757 O O . SER A 1 107 ? 13.118 -6.473 -20.361 1.00 84.44 107 SER A O 1
ATOM 759 N N . ARG A 1 108 ? 13.982 -7.204 -18.423 1.00 88.75 108 ARG A N 1
ATOM 760 C CA . ARG A 1 108 ? 12.844 -6.810 -17.576 1.00 88.75 108 ARG A CA 1
ATOM 761 C C . ARG A 1 108 ? 12.722 -5.300 -17.398 1.00 88.75 108 ARG A C 1
ATOM 763 O O . ARG A 1 108 ? 11.632 -4.812 -17.114 1.00 88.75 108 ARG A O 1
ATOM 770 N N . CYS A 1 109 ? 13.823 -4.571 -17.562 1.00 92.00 109 CYS A N 1
ATOM 771 C CA . CYS A 1 109 ? 13.902 -3.127 -17.363 1.00 92.00 109 CYS A CA 1
ATOM 772 C C . CYS A 1 109 ? 14.347 -2.370 -18.622 1.00 92.00 109 CYS A C 1
ATOM 774 O O . CYS A 1 109 ? 14.959 -1.308 -18.529 1.00 92.00 109 CYS A O 1
ATOM 776 N N . SER A 1 110 ? 14.064 -2.923 -19.803 1.00 90.50 110 SER A N 1
ATOM 777 C CA . SER A 1 110 ? 14.413 -2.318 -21.090 1.00 90.50 110 SER A CA 1
ATOM 778 C C . SER A 1 110 ? 13.321 -2.515 -22.151 1.00 90.50 110 SER A C 1
ATOM 780 O O . SER A 1 110 ? 12.435 -3.366 -22.027 1.00 90.50 110 SER A O 1
ATOM 782 N N . GLY A 1 111 ? 13.370 -1.684 -23.199 1.00 91.06 111 GLY A N 1
ATOM 783 C CA . GLY A 1 111 ? 12.378 -1.641 -24.280 1.00 91.06 111 GLY A CA 1
ATOM 784 C C . GLY A 1 111 ? 11.088 -0.897 -23.912 1.00 91.06 111 GLY A C 1
ATOM 785 O O . GLY A 1 111 ? 10.815 -0.625 -22.748 1.00 91.06 111 GLY A O 1
ATOM 786 N N . ASN A 1 112 ? 10.262 -0.563 -24.902 1.00 93.81 112 ASN A N 1
ATOM 787 C CA . ASN A 1 112 ? 9.029 0.198 -24.667 1.00 93.81 112 ASN A CA 1
ATOM 788 C C . ASN A 1 112 ? 8.075 -0.553 -23.726 1.00 93.81 112 ASN A C 1
ATOM 790 O O . ASN A 1 112 ? 7.881 -1.761 -23.871 1.00 93.81 112 ASN A O 1
ATOM 794 N N . GLY A 1 113 ? 7.480 0.154 -22.764 1.00 94.19 113 GLY A N 1
ATOM 795 C CA . GLY A 1 113 ? 6.488 -0.400 -21.837 1.00 94.19 113 GLY A CA 1
ATOM 796 C C . GLY A 1 113 ? 7.039 -1.359 -20.772 1.00 94.19 113 GLY A C 1
ATOM 797 O O . GLY A 1 113 ? 6.293 -2.180 -20.233 1.00 94.19 113 GLY A O 1
ATOM 798 N N . TRP A 1 114 ? 8.346 -1.327 -20.492 1.00 95.31 114 TRP A N 1
ATOM 799 C CA . TRP A 1 114 ? 8.958 -2.237 -19.518 1.00 95.31 114 TRP A CA 1
ATOM 800 C C . TRP A 1 114 ? 8.428 -2.022 -18.095 1.00 95.31 114 TRP A C 1
ATOM 802 O O . TRP A 1 114 ? 8.250 -2.997 -17.369 1.00 95.31 114 TRP A O 1
ATOM 812 N N . GLN A 1 115 ? 8.096 -0.783 -17.717 1.00 97.19 115 GLN A N 1
ATOM 813 C CA . GLN A 1 115 ? 7.502 -0.461 -16.418 1.00 97.19 115 GLN A CA 1
ATOM 814 C C . GLN A 1 115 ? 6.167 -1.176 -16.239 1.00 97.19 115 GLN A C 1
ATOM 816 O O . GLN A 1 115 ? 5.946 -1.809 -15.210 1.00 97.19 115 GLN A O 1
ATOM 821 N N . GLN A 1 116 ? 5.303 -1.128 -17.259 1.00 97.44 116 GLN A N 1
ATOM 822 C CA . GLN A 1 116 ? 4.002 -1.790 -17.225 1.00 97.44 116 GLN A CA 1
ATOM 823 C C . GLN A 1 116 ? 4.162 -3.305 -17.130 1.00 97.44 116 GLN A C 1
ATOM 825 O O . GLN A 1 116 ? 3.509 -3.924 -16.297 1.00 97.44 116 GLN A O 1
ATOM 830 N N . ARG A 1 117 ? 5.067 -3.911 -17.913 1.00 96.50 117 ARG A N 1
ATOM 831 C CA . ARG A 1 117 ? 5.328 -5.360 -17.824 1.00 96.50 117 ARG A CA 1
ATOM 832 C C . ARG A 1 117 ? 5.855 -5.765 -16.450 1.00 96.50 117 ARG A C 1
ATOM 834 O O . ARG A 1 117 ? 5.373 -6.732 -15.869 1.00 96.50 117 ARG A O 1
ATOM 841 N N . ARG A 1 118 ? 6.831 -5.024 -15.922 1.00 97.00 118 ARG A N 1
ATOM 842 C CA . ARG A 1 118 ? 7.452 -5.309 -14.626 1.00 97.00 118 ARG A CA 1
ATOM 843 C C . ARG A 1 118 ? 6.470 -5.119 -13.472 1.00 97.00 118 ARG A C 1
ATOM 845 O O . ARG A 1 118 ? 6.388 -5.971 -12.593 1.00 97.00 118 ARG A O 1
ATOM 852 N N . GLY A 1 119 ? 5.711 -4.029 -13.494 1.00 97.25 119 GLY A N 1
ATOM 853 C CA . GLY A 1 119 ? 4.665 -3.748 -12.519 1.00 97.25 119 GLY A CA 1
ATOM 854 C C . GLY A 1 119 ? 3.546 -4.786 -12.550 1.00 97.25 119 GLY A C 1
ATOM 855 O O . GLY A 1 119 ? 3.188 -5.329 -11.508 1.00 97.25 119 GLY A O 1
ATOM 856 N N . ALA A 1 120 ? 3.057 -5.148 -13.739 1.00 96.44 120 ALA A N 1
ATOM 857 C CA . ALA A 1 120 ? 2.045 -6.190 -13.895 1.00 96.44 120 ALA A CA 1
ATOM 858 C C . ALA A 1 120 ? 2.548 -7.559 -13.415 1.00 96.44 120 ALA A C 1
ATOM 860 O O . ALA A 1 120 ? 1.808 -8.279 -12.749 1.00 96.44 120 ALA A O 1
ATOM 861 N N . ALA A 1 121 ? 3.813 -7.903 -13.683 1.00 96.81 121 ALA A N 1
ATOM 862 C CA . ALA A 1 121 ? 4.427 -9.118 -13.153 1.00 96.81 121 ALA A CA 1
ATOM 863 C C . ALA A 1 121 ? 4.527 -9.092 -11.617 1.00 96.81 121 ALA A C 1
ATOM 865 O O . ALA A 1 121 ? 4.257 -10.101 -10.965 1.00 96.81 121 ALA A O 1
ATOM 866 N N . ALA A 1 122 ? 4.865 -7.942 -11.023 1.00 97.25 122 ALA A N 1
ATOM 867 C CA . ALA A 1 122 ? 4.858 -7.773 -9.573 1.00 97.25 122 ALA A CA 1
ATOM 868 C C . ALA A 1 122 ? 3.444 -7.952 -8.994 1.00 97.25 122 ALA A C 1
ATOM 870 O O . ALA A 1 122 ? 3.286 -8.701 -8.031 1.00 97.25 122 ALA A O 1
ATOM 871 N N . LEU A 1 123 ? 2.424 -7.348 -9.613 1.00 97.38 123 LEU A N 1
ATOM 872 C CA . LEU A 1 123 ? 1.024 -7.495 -9.208 1.00 97.38 123 LEU A CA 1
ATOM 873 C C . LEU A 1 123 ? 0.558 -8.949 -9.284 1.00 97.38 123 LEU A C 1
ATOM 875 O O . LEU A 1 123 ? 0.031 -9.475 -8.310 1.00 97.38 123 LEU A O 1
ATOM 879 N N . ALA A 1 124 ? 0.803 -9.612 -10.414 1.00 96.81 124 ALA A N 1
ATOM 880 C CA . ALA A 1 124 ? 0.413 -11.001 -10.638 1.00 96.81 124 ALA A CA 1
ATOM 881 C C . ALA A 1 124 ? 1.085 -11.985 -9.665 1.00 96.81 124 ALA A C 1
ATOM 883 O O . ALA A 1 124 ? 0.581 -13.085 -9.468 1.00 96.81 124 ALA A O 1
ATOM 884 N N . SER A 1 125 ? 2.211 -11.599 -9.057 1.00 96.81 125 SER A N 1
ATOM 885 C CA . SER A 1 125 ? 2.923 -12.419 -8.072 1.00 96.81 125 SER A CA 1
ATOM 886 C C . SER A 1 125 ? 2.418 -12.277 -6.632 1.00 96.81 125 SER A C 1
ATOM 888 O O . SER A 1 125 ? 2.910 -12.985 -5.753 1.00 96.81 125 SER A O 1
ATOM 890 N N . LEU A 1 126 ? 1.486 -11.355 -6.363 1.00 96.12 126 LEU A N 1
ATOM 891 C CA . LEU A 1 126 ? 0.864 -11.229 -5.044 1.00 96.12 126 LEU A CA 1
ATOM 892 C C . LEU A 1 126 ? -0.090 -12.404 -4.783 1.00 96.12 126 LEU A C 1
ATOM 894 O O . LEU A 1 126 ? -0.609 -13.011 -5.715 1.00 96.12 126 LEU A O 1
ATOM 898 N N . ARG A 1 127 ? -0.346 -12.717 -3.510 1.00 95.38 127 ARG A N 1
ATOM 899 C CA . ARG A 1 127 ? -1.228 -13.819 -3.089 1.00 95.38 127 ARG A CA 1
ATOM 900 C C . ARG A 1 127 ? -2.673 -13.645 -3.574 1.00 95.38 127 ARG A C 1
ATOM 902 O O . ARG A 1 127 ? -3.289 -14.611 -4.012 1.00 95.38 127 ARG A O 1
ATOM 909 N N . ARG A 1 128 ? -3.216 -12.427 -3.495 1.00 92.88 128 ARG A N 1
ATOM 910 C CA . ARG A 1 128 ? -4.541 -12.046 -4.012 1.00 92.88 128 ARG A CA 1
ATOM 911 C C . ARG A 1 128 ? -4.413 -10.866 -4.977 1.00 92.88 128 ARG A C 1
ATOM 913 O O . ARG A 1 128 ? -4.716 -9.736 -4.596 1.00 92.88 128 ARG A O 1
ATOM 920 N N . PRO A 1 129 ? -4.011 -11.099 -6.237 1.00 88.62 129 PRO A N 1
ATOM 921 C CA . PRO A 1 129 ? -3.931 -10.033 -7.233 1.00 88.62 129 PRO A CA 1
ATOM 922 C C . PRO A 1 129 ? -5.320 -9.480 -7.590 1.00 88.62 129 PRO A C 1
ATOM 924 O O . PRO A 1 129 ? -5.440 -8.339 -8.023 1.00 88.62 129 PRO A O 1
ATOM 927 N N . ALA A 1 130 ? -6.377 -10.272 -7.374 1.00 85.56 130 ALA A N 1
ATOM 928 C CA . ALA A 1 130 ? -7.762 -9.876 -7.609 1.00 85.56 130 ALA A CA 1
ATOM 929 C C . ALA A 1 130 ? -8.218 -8.696 -6.734 1.00 85.56 130 ALA A C 1
ATOM 931 O O . ALA A 1 130 ? -9.079 -7.933 -7.164 1.00 85.56 130 ALA A O 1
ATOM 932 N N . ASP A 1 131 ? -7.607 -8.479 -5.563 1.00 86.88 131 ASP A N 1
ATOM 933 C CA . ASP A 1 131 ? -7.918 -7.314 -4.723 1.00 86.88 131 ASP A CA 1
ATOM 934 C C . ASP A 1 131 ? -7.688 -6.000 -5.487 1.00 86.88 131 ASP A C 1
ATOM 936 O O . ASP A 1 131 ? -8.440 -5.043 -5.323 1.00 86.88 131 ASP A O 1
ATOM 940 N N . ALA A 1 132 ? -6.711 -5.976 -6.400 1.00 82.62 132 ALA A N 1
ATOM 941 C CA . ALA A 1 132 ? -6.425 -4.820 -7.240 1.00 82.62 132 ALA A CA 1
ATOM 942 C C . ALA A 1 132 ? -7.463 -4.573 -8.347 1.00 82.62 132 ALA A C 1
ATOM 944 O O . ALA A 1 1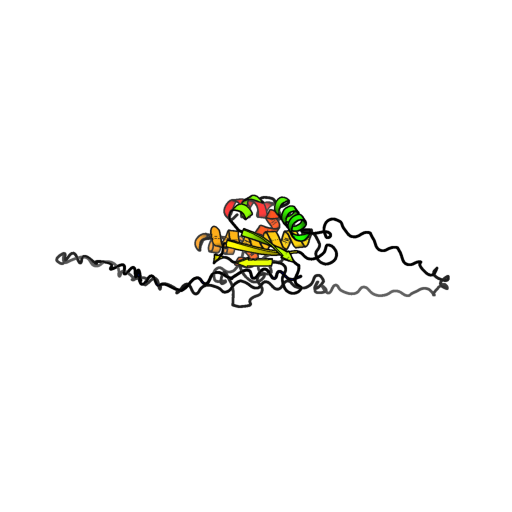32 ? -7.497 -3.477 -8.891 1.00 82.62 132 ALA A O 1
ATOM 945 N N . GLN A 1 133 ? -8.319 -5.541 -8.693 1.00 85.62 133 GLN A N 1
ATOM 946 C CA . GLN A 1 133 ? -9.297 -5.391 -9.785 1.00 85.62 133 GLN A CA 1
ATOM 947 C C . GLN A 1 133 ? -10.402 -4.381 -9.460 1.00 85.62 133 GLN A C 1
ATOM 949 O O . GLN A 1 133 ? -11.021 -3.826 -10.362 1.00 85.62 133 GLN A O 1
ATOM 954 N N . SER A 1 134 ? -10.640 -4.129 -8.170 1.00 84.56 134 SER A N 1
ATOM 955 C CA . SER A 1 134 ? -11.609 -3.130 -7.703 1.00 84.56 134 SER A CA 1
ATOM 956 C C . SER A 1 134 ? -11.056 -1.697 -7.719 1.00 84.56 134 SER A C 1
ATOM 958 O O . SER A 1 134 ? -11.743 -0.770 -7.269 1.00 84.56 134 SER A O 1
ATOM 960 N N . PHE A 1 135 ? -9.817 -1.527 -8.187 1.00 90.50 135 PHE A N 1
ATOM 961 C CA . PHE A 1 135 ? -9.052 -0.289 -8.174 1.00 90.50 135 PHE A CA 1
ATOM 962 C C . PHE A 1 135 ? -8.341 -0.084 -9.514 1.00 90.50 135 PHE A C 1
ATOM 964 O O . PHE A 1 135 ? -8.082 -1.019 -10.270 1.00 90.50 135 PHE A O 1
ATOM 971 N N . ARG A 1 136 ? -7.986 1.161 -9.815 1.00 95.06 136 ARG A N 1
ATOM 972 C CA . ARG A 1 136 ? -7.144 1.479 -10.967 1.00 95.06 136 ARG A CA 1
ATOM 973 C C . ARG A 1 136 ? -5.680 1.440 -10.546 1.00 95.06 136 ARG A C 1
ATOM 975 O O . ARG A 1 136 ? -5.263 2.285 -9.765 1.00 95.06 136 ARG A O 1
ATOM 982 N N . VAL A 1 137 ? -4.898 0.495 -11.062 1.00 96.75 137 VAL A N 1
ATOM 983 C CA . VAL A 1 137 ? -3.450 0.432 -10.802 1.00 96.75 137 VAL A CA 1
ATOM 984 C C . VAL A 1 137 ? -2.686 0.919 -12.027 1.00 96.75 137 VAL A C 1
ATOM 986 O O . VAL A 1 137 ? -2.802 0.341 -13.108 1.00 96.75 137 VAL A O 1
ATOM 989 N N . GLU A 1 138 ? -1.899 1.977 -11.860 1.00 97.62 138 GLU A N 1
ATOM 990 C CA . GLU A 1 138 ? -1.104 2.594 -12.918 1.00 97.62 138 GLU A CA 1
ATOM 991 C C . GLU A 1 138 ? 0.391 2.426 -12.629 1.00 97.62 138 GLU A C 1
ATOM 993 O O . GLU A 1 138 ? 0.891 2.796 -11.568 1.00 97.62 138 GLU A O 1
ATOM 998 N N . PHE A 1 139 ? 1.124 1.866 -13.594 1.00 98.00 139 PHE A N 1
ATOM 999 C CA . PHE A 1 139 ? 2.580 1.746 -13.525 1.00 98.00 139 PHE A CA 1
ATOM 1000 C C . PHE A 1 139 ? 3.217 2.886 -14.312 1.00 98.00 139 PHE A C 1
ATOM 1002 O O . PHE A 1 139 ? 3.081 2.953 -15.538 1.00 98.00 139 PHE A O 1
ATOM 1009 N N . LEU A 1 140 ? 3.909 3.771 -13.604 1.00 97.25 140 LEU A N 1
ATOM 1010 C CA . LEU A 1 140 ? 4.480 5.009 -14.122 1.00 97.25 140 LEU A CA 1
ATOM 1011 C C . LEU A 1 140 ? 6.017 4.950 -14.131 1.00 97.25 140 LEU A C 1
ATOM 1013 O O . LEU A 1 140 ? 6.611 4.115 -13.436 1.00 97.25 140 LEU A O 1
ATOM 1017 N N . PRO A 1 141 ? 6.694 5.820 -14.906 1.00 96.44 141 PRO A N 1
ATOM 1018 C CA . PRO A 1 141 ? 8.141 5.986 -14.814 1.00 96.44 141 PRO A CA 1
ATOM 1019 C C . PRO A 1 141 ? 8.590 6.302 -13.384 1.00 96.44 141 PRO A C 1
ATOM 1021 O O . PRO A 1 141 ? 7.941 7.068 -12.678 1.00 96.44 141 PRO A O 1
ATOM 1024 N N . GLY A 1 142 ? 9.713 5.722 -12.962 1.00 93.75 142 GLY A N 1
ATOM 1025 C CA . GLY A 1 142 ? 10.288 5.956 -11.641 1.00 93.75 142 GLY A CA 1
ATOM 1026 C C . GLY A 1 142 ? 10.549 7.436 -11.324 1.00 93.75 142 GLY A C 1
ATOM 1027 O O . GLY A 1 142 ? 11.016 8.187 -12.177 1.00 93.75 142 GLY A O 1
ATOM 1028 N N . ARG A 1 143 ? 10.320 7.820 -10.065 1.00 92.44 143 ARG A N 1
ATOM 1029 C CA . ARG A 1 143 ? 10.722 9.103 -9.454 1.00 92.44 143 ARG A CA 1
ATOM 1030 C C . ARG A 1 143 ? 11.529 8.847 -8.183 1.00 92.44 143 ARG A C 1
ATOM 1032 O O . ARG A 1 143 ? 11.462 7.739 -7.653 1.00 92.44 143 ARG A O 1
ATOM 1039 N N . SER A 1 144 ? 12.316 9.817 -7.718 1.00 88.12 144 SER A N 1
ATOM 1040 C CA . SER A 1 144 ? 13.313 9.627 -6.647 1.00 88.12 144 SER A CA 1
ATOM 1041 C C . SER A 1 144 ? 12.753 9.686 -5.222 1.00 88.12 144 SER A C 1
ATOM 1043 O O . SER A 1 144 ? 13.311 9.054 -4.327 1.00 88.12 144 SER A O 1
ATOM 1045 N N . ASP A 1 145 ? 11.647 10.385 -5.017 1.00 87.31 145 ASP A N 1
ATOM 1046 C CA . ASP A 1 145 ? 11.069 10.734 -3.717 1.00 87.31 145 ASP A CA 1
ATOM 1047 C C . ASP A 1 145 ? 10.053 9.713 -3.187 1.00 87.31 145 ASP A C 1
ATOM 1049 O O . ASP A 1 145 ? 10.044 9.437 -1.990 1.00 87.31 145 ASP A O 1
ATOM 1053 N N . VAL A 1 146 ? 9.246 9.105 -4.063 1.00 91.25 146 VAL A N 1
ATOM 1054 C CA . VAL A 1 146 ? 8.214 8.127 -3.673 1.00 91.25 146 VAL A CA 1
ATOM 1055 C C . VAL A 1 146 ? 8.246 6.881 -4.568 1.00 91.25 146 VAL A C 1
ATOM 1057 O O . VAL A 1 146 ? 8.725 6.932 -5.706 1.00 91.25 146 VAL A O 1
ATOM 1060 N N . LEU A 1 147 ? 7.762 5.746 -4.051 1.00 95.12 147 LEU A N 1
ATOM 1061 C CA . LEU A 1 147 ? 7.636 4.484 -4.804 1.00 95.12 147 LEU A CA 1
ATOM 1062 C C . LEU A 1 147 ? 6.192 4.171 -5.203 1.00 95.12 147 LEU A C 1
ATOM 1064 O O . LEU A 1 147 ? 5.975 3.487 -6.205 1.00 95.12 147 LEU A O 1
ATOM 1068 N N . GLY A 1 148 ? 5.225 4.702 -4.460 1.00 95.88 148 GLY A N 1
ATOM 1069 C CA . GLY A 1 148 ? 3.806 4.533 -4.713 1.00 95.88 148 GLY A CA 1
ATOM 1070 C C . GLY A 1 148 ? 2.984 5.649 -4.080 1.00 95.88 148 GLY A C 1
ATOM 1071 O O . GLY A 1 148 ? 3.489 6.383 -3.228 1.00 95.88 148 GLY A O 1
ATOM 1072 N N . LEU A 1 149 ? 1.756 5.807 -4.567 1.00 94.81 149 LEU A N 1
ATOM 1073 C CA . LEU A 1 149 ? 0.740 6.698 -4.014 1.00 94.81 149 LEU A CA 1
ATOM 1074 C C . LEU A 1 149 ? -0.636 6.033 -4.119 1.00 94.81 149 LEU A C 1
ATOM 1076 O O . LEU A 1 149 ? -1.039 5.603 -5.205 1.00 94.81 149 LEU A O 1
ATOM 1080 N N . ALA A 1 150 ? -1.376 6.018 -3.012 1.00 94.50 150 ALA A N 1
ATOM 1081 C CA . ALA A 1 150 ? -2.772 5.602 -2.962 1.00 94.50 1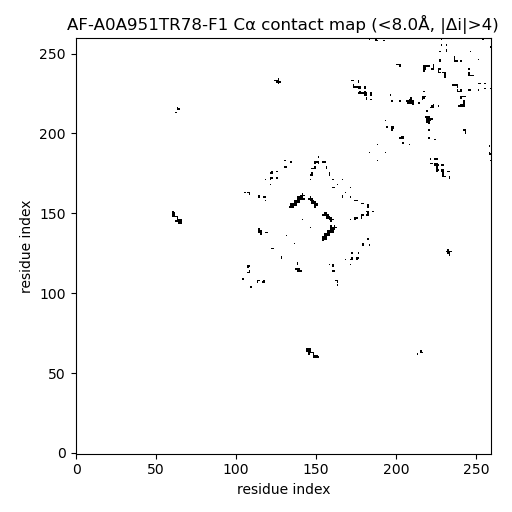50 ALA A CA 1
ATOM 1082 C C . ALA A 1 150 ? -3.716 6.818 -2.938 1.00 94.50 150 ALA A C 1
ATOM 1084 O O . ALA A 1 150 ? -3.750 7.611 -1.996 1.00 94.50 150 ALA A O 1
ATOM 1085 N N . TYR A 1 151 ? -4.541 6.935 -3.974 1.00 93.94 151 TYR A N 1
ATOM 1086 C CA . TYR A 1 151 ? -5.587 7.943 -4.108 1.00 93.94 151 TYR A CA 1
ATOM 1087 C C . TYR A 1 151 ? -6.925 7.336 -3.686 1.00 93.94 151 TYR A C 1
ATOM 1089 O O . TYR A 1 151 ? -7.645 6.739 -4.493 1.00 93.94 151 TYR A O 1
ATOM 1097 N N . LEU A 1 152 ? -7.250 7.467 -2.397 1.00 90.88 152 LEU A N 1
ATOM 1098 C CA . LEU A 1 152 ? -8.363 6.743 -1.768 1.00 90.88 152 LEU A CA 1
ATOM 1099 C C . LEU A 1 152 ? -9.726 7.055 -2.409 1.00 90.88 152 LEU A C 1
ATOM 1101 O O . LEU A 1 152 ? -10.502 6.142 -2.682 1.00 90.88 152 LEU A O 1
ATOM 1105 N N . GLN A 1 153 ? -9.994 8.331 -2.703 1.00 89.38 153 GLN A N 1
ATOM 1106 C CA . GLN A 1 153 ? -11.262 8.777 -3.300 1.00 89.38 153 GLN A CA 1
ATOM 1107 C C . GLN A 1 153 ? -11.401 8.348 -4.763 1.00 89.38 153 GLN A C 1
ATOM 1109 O O . GLN A 1 153 ? -12.470 7.946 -5.212 1.00 89.38 153 GLN A O 1
ATOM 1114 N N . GLU A 1 154 ? -10.296 8.384 -5.504 1.00 93.31 154 GLU A N 1
ATOM 1115 C CA . GLU A 1 154 ? -10.247 7.991 -6.916 1.00 93.31 154 GLU A CA 1
ATOM 1116 C C . GLU A 1 154 ? -10.143 6.475 -7.096 1.00 93.31 154 GLU A C 1
ATOM 1118 O O . GLU A 1 154 ? -10.165 5.988 -8.227 1.00 93.31 154 GLU A O 1
ATOM 1123 N N . ARG A 1 155 ? -10.008 5.724 -5.990 1.00 93.88 155 ARG A N 1
ATOM 1124 C CA . ARG A 1 155 ? -9.797 4.273 -5.986 1.00 93.88 155 ARG A CA 1
ATOM 1125 C C . ARG A 1 155 ? -8.648 3.877 -6.913 1.00 93.88 155 ARG A C 1
ATOM 1127 O O . ARG A 1 155 ? -8.761 2.938 -7.706 1.00 93.88 155 ARG A O 1
ATOM 1134 N N . ARG A 1 156 ? -7.550 4.628 -6.829 1.00 96.38 156 ARG A N 1
ATOM 1135 C CA . ARG A 1 156 ? -6.410 4.535 -7.739 1.00 96.38 156 ARG A CA 1
ATOM 1136 C C . ARG A 1 156 ? -5.104 4.379 -6.972 1.00 96.38 156 ARG A C 1
ATOM 1138 O O . ARG A 1 156 ? -4.906 5.019 -5.947 1.00 96.38 156 ARG A O 1
ATOM 1145 N N . VAL A 1 157 ? -4.216 3.545 -7.493 1.00 96.62 157 VAL A N 1
ATOM 1146 C CA . VAL A 1 157 ? -2.834 3.385 -7.042 1.00 96.62 157 VAL A CA 1
ATOM 1147 C C . VAL A 1 157 ? -1.914 3.740 -8.197 1.00 96.62 157 VAL A C 1
ATOM 1149 O O . VAL A 1 157 ? -2.052 3.198 -9.293 1.00 96.62 157 VAL A O 1
ATOM 1152 N N . GLU A 1 158 ? -0.949 4.610 -7.939 1.00 97.69 158 GLU A N 1
ATOM 1153 C CA . GLU A 1 158 ? 0.173 4.861 -8.837 1.00 97.69 158 GLU A CA 1
ATOM 1154 C C . GLU A 1 158 ? 1.425 4.200 -8.266 1.00 97.69 158 GLU A C 1
ATOM 1156 O O . GLU A 1 158 ? 1.747 4.396 -7.098 1.00 97.69 158 GLU A O 1
ATOM 1161 N N . ILE A 1 159 ? 2.149 3.433 -9.083 1.00 98.25 159 ILE A N 1
ATOM 1162 C CA . ILE A 1 159 ? 3.438 2.834 -8.720 1.00 98.25 159 ILE A CA 1
ATOM 1163 C C . ILE A 1 159 ? 4.524 3.345 -9.656 1.00 98.25 159 ILE A C 1
ATOM 1165 O O . ILE A 1 159 ? 4.449 3.177 -10.876 1.00 98.25 159 ILE A O 1
ATOM 1169 N N . PHE A 1 160 ? 5.578 3.911 -9.075 1.00 98.00 160 PHE A N 1
ATOM 1170 C CA . PHE A 1 160 ? 6.700 4.495 -9.801 1.00 98.00 160 PHE A CA 1
ATOM 1171 C C . PHE A 1 160 ? 7.802 3.452 -9.995 1.00 98.00 160 PHE A C 1
ATOM 1173 O O . PHE A 1 160 ? 8.684 3.254 -9.154 1.00 98.00 160 PHE A O 1
ATOM 1180 N N . VAL A 1 161 ? 7.752 2.757 -11.130 1.00 97.56 161 VAL A N 1
ATOM 1181 C CA . VAL A 1 161 ? 8.632 1.622 -11.419 1.00 97.56 161 VAL A CA 1
ATOM 1182 C C . VAL A 1 161 ? 9.998 2.129 -11.888 1.00 97.56 161 VAL A C 1
ATOM 1184 O O . VAL A 1 161 ? 10.158 2.602 -13.016 1.00 97.56 161 VAL A O 1
ATOM 1187 N N . ARG A 1 162 ? 11.003 2.026 -11.010 1.00 95.94 162 ARG A N 1
ATOM 1188 C CA . ARG A 1 162 ? 12.408 2.358 -11.317 1.00 95.94 162 ARG A CA 1
ATOM 1189 C C . ARG A 1 162 ? 13.123 1.202 -12.011 1.00 95.94 162 ARG A C 1
ATOM 1191 O O . ARG A 1 162 ? 12.570 0.106 -12.140 1.00 95.94 162 ARG A O 1
ATOM 1198 N N . SER A 1 163 ? 14.342 1.444 -12.488 1.00 94.56 163 SER A N 1
ATOM 1199 C CA . SER A 1 163 ? 15.135 0.411 -13.156 1.00 94.56 163 SER A CA 1
ATOM 1200 C C . SER A 1 163 ? 15.459 -0.761 -12.216 1.00 94.56 163 SER A C 1
ATOM 1202 O O . SER A 1 163 ? 15.324 -0.675 -10.993 1.00 94.56 163 SER A O 1
ATOM 1204 N N . CYS A 1 164 ? 15.911 -1.878 -12.786 1.00 92.38 164 CYS A N 1
ATOM 1205 C CA . CYS A 1 164 ? 16.254 -3.086 -12.030 1.00 92.38 164 CYS A CA 1
ATOM 1206 C C . CYS A 1 164 ? 17.438 -2.848 -11.077 1.00 92.38 164 CYS A C 1
ATOM 1208 O O . CYS A 1 164 ? 17.527 -3.501 -10.042 1.00 92.38 164 CYS A O 1
ATOM 1210 N N . ALA A 1 165 ? 18.322 -1.901 -11.411 1.00 90.88 165 ALA A N 1
ATOM 1211 C CA . ALA A 1 165 ? 19.452 -1.514 -10.571 1.00 90.88 165 ALA A CA 1
ATOM 1212 C C . ALA A 1 165 ? 19.034 -0.649 -9.368 1.00 90.88 165 ALA A C 1
ATOM 1214 O O . ALA A 1 165 ? 19.664 -0.716 -8.318 1.00 90.88 165 ALA A O 1
ATOM 1215 N N . GLU A 1 166 ? 17.978 0.156 -9.509 1.00 92.44 166 GLU A N 1
ATOM 1216 C CA . GLU A 1 166 ? 17.558 1.134 -8.493 1.00 92.44 166 GLU A CA 1
ATOM 1217 C C . GLU A 1 166 ? 16.465 0.616 -7.561 1.00 92.44 166 GLU A C 1
ATOM 1219 O O . GLU A 1 166 ? 16.320 1.091 -6.437 1.00 92.44 166 GLU A O 1
ATOM 1224 N N . LEU A 1 167 ? 15.654 -0.327 -8.036 1.00 94.31 167 LEU A N 1
ATOM 1225 C CA . LEU A 1 167 ? 14.539 -0.877 -7.284 1.00 94.31 167 LEU A CA 1
ATOM 1226 C C . LEU A 1 167 ? 14.552 -2.390 -7.447 1.00 94.31 167 LEU A C 1
ATOM 1228 O O . LEU A 1 167 ? 14.233 -2.856 -8.534 1.00 94.31 167 LEU A O 1
ATOM 1232 N N . PRO A 1 168 ? 14.886 -3.172 -6.412 1.00 94.50 168 PRO A N 1
ATOM 1233 C CA . PRO A 1 168 ? 14.755 -4.627 -6.447 1.00 94.50 168 PRO A CA 1
ATOM 1234 C C . PRO A 1 168 ? 13.285 -5.069 -6.529 1.00 94.50 168 PRO A C 1
ATOM 1236 O O . PRO A 1 168 ? 12.406 -4.422 -5.958 1.00 94.50 168 PRO A O 1
ATOM 1239 N N . ASP A 1 169 ? 12.998 -6.209 -7.168 1.00 94.44 169 ASP A N 1
ATOM 1240 C CA . ASP A 1 169 ? 11.615 -6.711 -7.325 1.00 94.44 169 ASP A CA 1
ATOM 1241 C C . ASP A 1 169 ? 10.900 -6.930 -5.983 1.00 94.44 169 ASP A C 1
ATOM 1243 O O . ASP A 1 169 ? 9.701 -6.693 -5.866 1.00 94.44 169 ASP A O 1
ATOM 1247 N N . GLY A 1 170 ? 11.632 -7.347 -4.945 1.00 94.69 170 GLY A N 1
ATOM 1248 C CA . GLY A 1 170 ? 11.073 -7.527 -3.604 1.00 94.69 170 GLY A CA 1
ATOM 1249 C C . GLY A 1 170 ? 10.537 -6.229 -2.990 1.00 94.69 170 GLY A C 1
ATOM 1250 O O . GLY A 1 170 ? 9.512 -6.270 -2.305 1.00 94.69 170 GLY A O 1
ATOM 1251 N N . LEU A 1 171 ? 11.194 -5.099 -3.277 1.00 95.56 171 LEU A N 1
ATOM 1252 C CA . LEU A 1 171 ? 10.777 -3.770 -2.832 1.00 95.56 171 LEU A CA 1
ATOM 1253 C C . LEU A 1 171 ? 9.668 -3.200 -3.728 1.00 95.56 171 LEU A C 1
ATOM 1255 O O . LEU A 1 171 ? 8.735 -2.598 -3.213 1.00 95.56 171 LEU A O 1
ATOM 1259 N N . LEU A 1 172 ? 9.691 -3.467 -5.040 1.00 96.94 172 LEU A N 1
ATOM 1260 C CA . LEU A 1 172 ? 8.568 -3.133 -5.928 1.00 96.94 172 LEU A CA 1
ATOM 1261 C C . LEU A 1 172 ? 7.274 -3.826 -5.478 1.00 96.94 172 LEU A C 1
ATOM 1263 O O . LEU A 1 172 ? 6.239 -3.180 -5.354 1.00 96.94 172 LEU A O 1
ATOM 1267 N N . ARG A 1 173 ? 7.337 -5.132 -5.186 1.00 97.38 173 ARG A N 1
ATOM 1268 C CA . ARG A 1 173 ? 6.188 -5.879 -4.650 1.00 97.38 173 ARG A CA 1
ATOM 1269 C C . ARG A 1 173 ? 5.727 -5.333 -3.307 1.00 97.38 173 ARG A C 1
ATOM 1271 O O . ARG A 1 173 ? 4.535 -5.354 -3.036 1.00 97.38 173 ARG A O 1
ATOM 1278 N N . HIS A 1 174 ? 6.665 -4.906 -2.460 1.00 97.19 174 HIS A N 1
ATOM 1279 C CA . HIS A 1 174 ? 6.354 -4.317 -1.160 1.00 97.19 174 HIS A CA 1
ATOM 1280 C C . HIS A 1 174 ? 5.557 -3.029 -1.323 1.00 97.19 174 HIS A C 1
ATOM 1282 O O . HIS A 1 174 ? 4.437 -2.976 -0.836 1.00 97.19 174 HIS A O 1
ATOM 1288 N N . ALA A 1 175 ? 6.093 -2.060 -2.071 1.00 97.06 175 ALA A N 1
ATOM 1289 C CA . ALA A 1 175 ? 5.421 -0.790 -2.321 1.00 97.06 175 ALA A CA 1
ATOM 1290 C C . ALA A 1 175 ? 4.045 -1.008 -2.965 1.00 97.06 175 ALA A C 1
ATOM 1292 O O . ALA A 1 175 ? 3.048 -0.503 -2.473 1.00 97.06 175 ALA A O 1
ATOM 1293 N N . LEU A 1 176 ? 3.956 -1.853 -3.999 1.00 97.62 176 LEU A N 1
ATOM 1294 C CA . LEU A 1 176 ? 2.676 -2.164 -4.637 1.00 97.62 176 LEU A CA 1
ATOM 1295 C C . LEU A 1 176 ? 1.648 -2.755 -3.662 1.00 97.62 176 LEU A C 1
ATOM 1297 O O . LEU A 1 176 ? 0.499 -2.321 -3.648 1.00 97.62 176 LEU A O 1
ATOM 1301 N N . ALA A 1 177 ? 2.037 -3.754 -2.868 1.00 97.81 177 ALA A N 1
ATOM 1302 C CA . ALA A 1 177 ? 1.116 -4.377 -1.927 1.00 97.81 177 ALA A CA 1
ATOM 1303 C C . ALA A 1 177 ? 0.727 -3.420 -0.788 1.00 97.81 177 ALA A C 1
ATOM 1305 O O . ALA A 1 177 ? -0.417 -3.457 -0.349 1.00 97.81 177 ALA A O 1
ATOM 1306 N N . HIS A 1 178 ? 1.644 -2.549 -0.360 1.00 97.88 178 HIS A N 1
ATOM 1307 C CA . HIS A 1 178 ? 1.393 -1.496 0.621 1.00 97.88 178 HIS A CA 1
ATOM 1308 C C . HIS A 1 178 ? 0.322 -0.517 0.121 1.00 97.88 178 HIS A C 1
ATOM 1310 O O . HIS A 1 178 ? -0.693 -0.332 0.789 1.00 97.88 178 HIS A O 1
ATOM 1316 N N . GLU A 1 179 ? 0.469 0.025 -1.093 1.00 97.31 179 GLU A N 1
ATOM 1317 C CA . GLU A 1 179 ? -0.529 0.953 -1.647 1.00 97.31 179 GLU A CA 1
ATOM 1318 C C . GLU A 1 179 ? -1.906 0.300 -1.830 1.00 97.31 179 GLU A C 1
ATOM 1320 O O . GLU A 1 179 ? -2.942 0.920 -1.586 1.00 97.31 179 GLU A O 1
ATOM 1325 N N . ILE A 1 180 ? -1.942 -0.975 -2.238 1.00 97.12 180 ILE A N 1
ATOM 1326 C CA . ILE A 1 180 ? -3.198 -1.735 -2.297 1.00 97.12 180 ILE A CA 1
ATOM 1327 C C . ILE A 1 180 ? -3.789 -1.893 -0.890 1.00 97.12 180 ILE A C 1
ATOM 1329 O O . ILE A 1 180 ? -5.003 -1.776 -0.735 1.00 97.12 180 ILE A O 1
ATOM 1333 N N . GLY A 1 181 ? -2.955 -2.109 0.130 1.00 96.94 181 GLY A N 1
ATOM 1334 C CA . GLY A 1 181 ? -3.367 -2.188 1.531 1.00 96.94 181 GLY A CA 1
ATOM 1335 C C . GLY A 1 181 ? -4.134 -0.951 1.993 1.00 96.94 181 GLY A C 1
ATOM 1336 O O . GLY A 1 181 ? -5.197 -1.094 2.592 1.00 96.94 181 GLY A O 1
ATOM 1337 N N . HIS A 1 182 ? -3.685 0.250 1.620 1.00 96.94 182 HIS A N 1
ATOM 1338 C CA . HIS A 1 182 ? -4.420 1.495 1.893 1.00 96.94 182 HIS A CA 1
ATOM 1339 C C . HIS A 1 182 ? -5.803 1.535 1.232 1.00 96.94 182 HIS A C 1
ATOM 1341 O O . HIS A 1 182 ? -6.781 1.968 1.843 1.00 96.94 182 HIS A O 1
ATOM 1347 N N . LEU A 1 183 ? -5.933 1.047 -0.005 1.00 95.38 183 LEU A N 1
ATOM 1348 C CA . LEU A 1 183 ? -7.244 0.960 -0.658 1.00 95.38 183 LEU A CA 1
ATOM 1349 C C . LEU A 1 183 ? -8.138 -0.138 -0.068 1.00 95.38 183 LEU A C 1
ATOM 1351 O O . LEU A 1 183 ? -9.363 0.018 -0.030 1.00 95.38 183 LEU A O 1
ATOM 1355 N N . VAL A 1 184 ? -7.561 -1.236 0.420 1.00 95.44 184 VAL A N 1
ATOM 1356 C CA . VAL A 1 184 ? -8.298 -2.263 1.167 1.00 95.44 184 VAL A CA 1
ATOM 1357 C C . VAL A 1 184 ? -8.801 -1.699 2.496 1.00 95.44 184 VAL A C 1
ATOM 1359 O O . VAL A 1 184 ? -9.990 -1.846 2.777 1.00 95.44 184 VAL A O 1
ATOM 1362 N N . ASP A 1 185 ? -7.970 -0.970 3.251 1.00 95.88 185 ASP A N 1
ATOM 1363 C CA . ASP A 1 185 ? -8.398 -0.234 4.451 1.00 95.88 185 ASP A CA 1
ATOM 1364 C C . ASP A 1 185 ? -9.571 0.693 4.118 1.00 95.88 185 ASP A C 1
ATOM 1366 O O . ASP A 1 185 ? -10.663 0.546 4.665 1.00 95.88 185 ASP A O 1
ATOM 1370 N N . ALA A 1 186 ? -9.392 1.583 3.141 1.00 93.12 186 ALA A N 1
ATOM 1371 C CA . ALA A 1 186 ? -10.410 2.559 2.766 1.00 93.12 186 ALA A CA 1
ATOM 1372 C C . ALA A 1 186 ? -11.732 1.931 2.284 1.00 93.12 186 ALA A C 1
ATOM 1374 O O . ALA A 1 186 ? -12.784 2.557 2.411 1.00 93.12 186 ALA A O 1
ATOM 1375 N N . SER A 1 187 ? -11.699 0.719 1.720 1.00 91.62 187 SER A N 1
ATOM 1376 C CA . SER A 1 187 ? -12.889 0.054 1.173 1.00 91.62 187 SER A CA 1
ATOM 1377 C C . SER A 1 187 ? -13.577 -0.922 2.125 1.00 91.62 187 SER A C 1
ATOM 1379 O O . SER A 1 187 ? -14.765 -1.184 1.933 1.00 91.62 187 SER A O 1
ATOM 1381 N N . ARG A 1 188 ? -12.869 -1.471 3.121 1.00 91.38 188 ARG A N 1
ATOM 1382 C CA . ARG A 1 188 ? -13.396 -2.528 4.005 1.00 91.38 188 ARG A CA 1
ATOM 1383 C C . ARG A 1 188 ? -13.455 -2.125 5.475 1.00 91.38 188 ARG A C 1
ATOM 1385 O O . ARG A 1 188 ? -14.365 -2.553 6.184 1.00 91.38 188 ARG A O 1
ATOM 1392 N N . MET A 1 189 ? -12.499 -1.333 5.954 1.00 94.88 189 MET A N 1
ATOM 1393 C CA . MET A 1 189 ? -12.338 -1.098 7.386 1.00 94.88 189 MET A CA 1
ATOM 1394 C C . MET A 1 189 ? -13.331 -0.053 7.897 1.00 94.88 189 MET A C 1
ATOM 1396 O O . MET A 1 189 ? -13.324 1.115 7.512 1.00 94.88 189 MET A O 1
ATOM 1400 N N . THR A 1 190 ? -14.169 -0.475 8.839 1.00 95.75 190 THR A N 1
ATOM 1401 C CA . THR A 1 190 ? -15.053 0.404 9.614 1.00 95.75 190 THR A CA 1
ATOM 1402 C C . THR A 1 190 ? -14.361 0.877 10.892 1.00 95.75 190 THR A C 1
ATOM 1404 O O . THR A 1 190 ? -13.352 0.310 11.308 1.00 95.75 190 THR A O 1
ATOM 1407 N N . THR A 1 191 ? -14.929 1.861 11.595 1.00 95.94 191 THR A N 1
ATOM 1408 C CA . THR A 1 191 ? -14.430 2.284 12.920 1.00 95.94 191 THR A CA 1
ATOM 1409 C C . THR A 1 191 ? -14.321 1.116 13.907 1.00 95.94 191 THR A C 1
ATOM 1411 O O . THR A 1 191 ? -13.352 1.037 14.659 1.00 95.94 191 THR A O 1
ATOM 1414 N N . SER A 1 192 ? -15.274 0.175 13.877 1.00 97.12 192 SER A N 1
ATOM 1415 C CA . SER A 1 192 ? -15.231 -1.015 14.736 1.00 97.12 192 SER A CA 1
ATOM 1416 C C . SER A 1 192 ? -14.069 -1.939 14.366 1.00 97.12 192 SER A C 1
ATOM 1418 O O . SER A 1 192 ? -13.308 -2.333 15.246 1.00 97.12 192 SER A O 1
ATOM 1420 N N . LEU A 1 193 ? -13.872 -2.223 13.072 1.00 97.94 193 LEU A N 1
ATOM 1421 C CA . LEU A 1 193 ? -12.749 -3.045 12.609 1.00 97.94 193 LEU A CA 1
ATOM 1422 C C . LEU A 1 193 ? -11.398 -2.385 12.898 1.00 97.94 193 LEU A C 1
ATOM 1424 O O . LEU A 1 193 ? -10.464 -3.061 13.310 1.00 97.94 193 LEU A O 1
ATOM 1428 N N . ARG A 1 194 ? -11.299 -1.061 12.762 1.00 98.25 194 ARG A N 1
ATOM 1429 C CA . ARG A 1 194 ? -10.094 -0.298 13.118 1.00 98.25 194 ARG A CA 1
ATOM 1430 C C . ARG A 1 194 ? -9.794 -0.376 14.611 1.00 98.25 194 ARG A C 1
ATOM 1432 O O . ARG A 1 194 ? -8.651 -0.596 14.987 1.00 98.25 194 ARG A O 1
ATOM 1439 N N . SER A 1 195 ? -10.806 -0.271 15.471 1.00 97.94 195 SER A N 1
ATOM 1440 C CA . SER A 1 195 ? -10.629 -0.456 16.918 1.00 97.94 195 SER A CA 1
ATOM 1441 C C . SER A 1 195 ? -10.176 -1.879 17.266 1.00 97.94 195 SER A C 1
ATOM 1443 O O . SER A 1 195 ? -9.266 -2.050 18.079 1.00 97.94 195 SER A O 1
ATOM 1445 N N . GLN A 1 196 ? -10.745 -2.893 16.605 1.00 98.25 196 GLN A N 1
ATOM 1446 C CA . GLN A 1 196 ? -10.296 -4.280 16.744 1.00 98.25 196 GLN A CA 1
ATOM 1447 C C . GLN A 1 196 ? -8.847 -4.444 16.281 1.00 98.25 196 GLN A C 1
ATOM 1449 O O . GLN A 1 196 ? -8.058 -5.031 17.010 1.00 98.25 196 GLN A O 1
ATOM 1454 N N . TRP A 1 197 ? -8.469 -3.862 15.138 1.00 98.38 197 TRP A N 1
ATOM 1455 C CA . TRP A 1 197 ? -7.091 -3.868 14.642 1.00 98.38 197 TRP A CA 1
ATOM 1456 C C . TRP A 1 197 ? -6.115 -3.320 15.681 1.00 98.38 197 TRP A C 1
ATOM 1458 O O . TRP A 1 197 ? -5.140 -3.990 16.015 1.00 98.38 197 TRP A O 1
ATOM 1468 N N . LEU A 1 198 ? -6.407 -2.139 16.243 1.00 98.38 198 LEU A N 1
ATOM 1469 C CA . LEU A 1 198 ? -5.581 -1.534 17.291 1.00 98.38 198 LEU A CA 1
ATOM 1470 C C . LEU A 1 198 ? -5.412 -2.489 18.478 1.00 98.38 198 LEU A C 1
ATOM 1472 O O . LEU A 1 198 ? -4.288 -2.749 18.902 1.00 98.38 198 LEU A O 1
ATOM 1476 N N . SER A 1 199 ? -6.512 -3.071 18.966 1.00 98.12 199 SER A N 1
ATOM 1477 C CA . SER A 1 199 ? -6.475 -4.020 20.080 1.00 98.12 199 SER A CA 1
ATOM 1478 C C . SER A 1 199 ? -5.662 -5.276 19.751 1.00 98.12 199 SER A C 1
ATOM 1480 O O . SER A 1 199 ? -4.802 -5.657 20.542 1.00 98.12 199 SER A O 1
ATOM 1482 N N . THR A 1 200 ? -5.882 -5.891 18.587 1.00 97.75 200 THR A N 1
ATOM 1483 C CA . THR A 1 200 ? -5.174 -7.102 18.148 1.00 97.75 200 THR A CA 1
ATOM 1484 C C . THR A 1 200 ? -3.681 -6.850 17.953 1.00 97.75 200 THR A C 1
ATOM 1486 O O . THR A 1 200 ? -2.860 -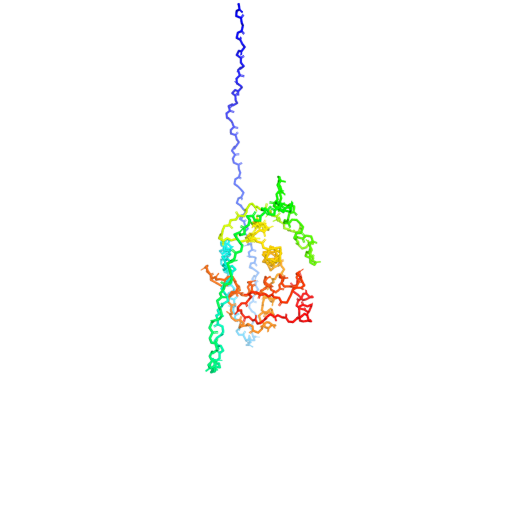7.717 18.248 1.00 97.75 200 THR A O 1
ATOM 1489 N N . ARG A 1 201 ? -3.308 -5.660 17.476 1.00 97.31 201 ARG A N 1
ATOM 1490 C CA . ARG A 1 201 ? -1.911 -5.267 17.253 1.00 97.31 201 ARG A CA 1
ATOM 1491 C C . ARG A 1 201 ? -1.221 -4.727 18.506 1.00 97.31 201 ARG A C 1
ATOM 1493 O O . ARG A 1 201 ? -0.016 -4.503 18.463 1.00 97.31 201 ARG A O 1
ATOM 1500 N N . GLY A 1 202 ? -1.946 -4.537 19.612 1.00 97.25 202 GLY A N 1
ATOM 1501 C CA . GLY A 1 202 ? -1.405 -3.944 20.838 1.00 97.25 202 GLY A CA 1
ATOM 1502 C C . GLY A 1 202 ? -1.116 -2.442 20.719 1.00 97.25 202 GLY A C 1
ATOM 1503 O O . GLY A 1 202 ? -0.267 -1.920 21.436 1.00 97.25 202 GLY A O 1
ATOM 1504 N N . ILE A 1 203 ? -1.804 -1.746 19.811 1.00 97.38 203 ILE A N 1
ATOM 1505 C CA . ILE A 1 203 ? -1.710 -0.296 19.614 1.00 97.38 203 ILE A CA 1
ATOM 1506 C C . ILE A 1 203 ? -2.740 0.389 20.524 1.00 97.38 203 ILE A C 1
ATOM 1508 O O . ILE A 1 203 ? -3.856 -0.101 20.703 1.00 97.38 203 ILE A O 1
ATOM 1512 N N . ALA A 1 204 ? -2.382 1.533 21.113 1.00 96.69 204 ALA A N 1
ATOM 1513 C CA . ALA A 1 20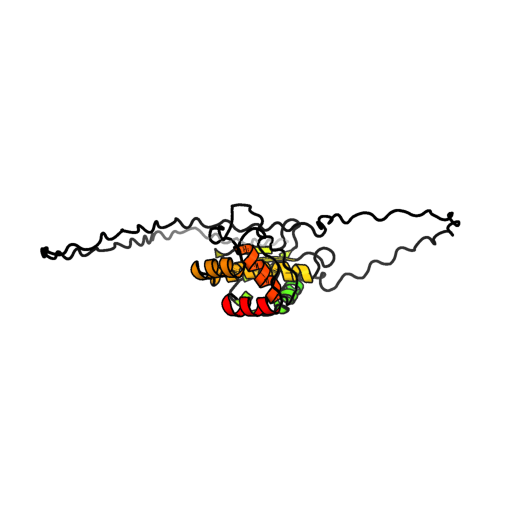4 ? -3.272 2.260 22.014 1.00 96.69 204 ALA A CA 1
ATOM 1514 C C . ALA A 1 204 ? -4.603 2.635 21.326 1.00 96.69 204 ALA A C 1
ATOM 1516 O O . ALA A 1 204 ? -4.621 3.187 20.229 1.00 96.69 204 ALA A O 1
ATOM 1517 N N . ALA A 1 205 ? -5.730 2.380 22.001 1.00 94.06 205 ALA A N 1
ATOM 1518 C CA . ALA A 1 205 ? -7.075 2.537 21.430 1.00 94.06 205 ALA A CA 1
ATOM 1519 C C . ALA A 1 205 ? -7.424 3.975 20.989 1.00 94.06 205 ALA A C 1
ATOM 1521 O O . ALA A 1 205 ? -8.321 4.165 20.174 1.00 94.06 205 ALA A O 1
ATOM 1522 N N . GLY A 1 206 ? -6.726 4.982 21.524 1.00 91.56 206 GLY A N 1
ATOM 1523 C CA . GLY A 1 206 ? -6.899 6.392 21.165 1.00 91.56 206 GLY A CA 1
ATOM 1524 C C . GLY A 1 206 ? -5.972 6.890 20.053 1.00 91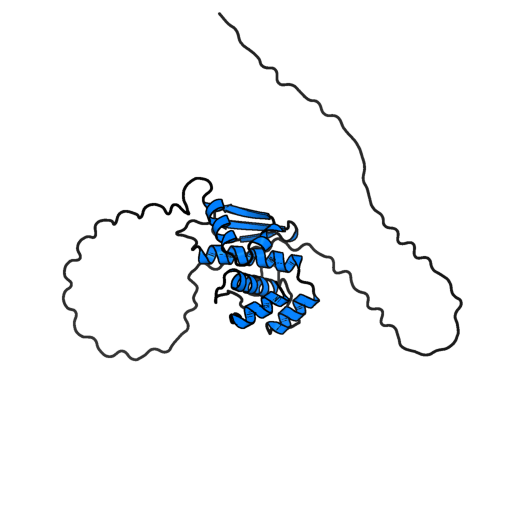.56 206 GLY A C 1
ATOM 1525 O O . GLY A 1 206 ? -6.007 8.078 19.739 1.00 91.56 206 GLY A O 1
ATOM 1526 N N . THR A 1 207 ? -5.118 6.037 19.477 1.00 94.81 207 THR A N 1
ATOM 1527 C CA . THR A 1 207 ? -4.198 6.454 18.411 1.00 94.81 207 THR A CA 1
ATOM 1528 C C . THR A 1 207 ? -4.985 6.831 17.146 1.00 94.81 207 THR A C 1
ATOM 1530 O O . THR A 1 207 ? -5.717 5.989 16.621 1.00 94.81 207 THR A O 1
ATOM 1533 N N . PRO A 1 208 ? -4.841 8.063 16.613 1.00 93.94 208 PRO A N 1
ATOM 1534 C CA . PRO A 1 208 ? -5.552 8.480 15.405 1.00 93.94 208 PRO A CA 1
ATOM 1535 C C . PRO A 1 208 ? -5.197 7.602 14.200 1.00 93.94 208 PRO A C 1
ATOM 1537 O O . PRO A 1 208 ? -4.018 7.424 13.904 1.00 93.94 208 PRO A O 1
ATOM 1540 N N . TRP A 1 209 ? -6.205 7.096 13.479 1.00 95.25 209 TRP A N 1
ATOM 1541 C CA . TRP A 1 209 ? -6.016 6.098 12.412 1.00 95.25 209 TRP A CA 1
ATOM 1542 C C . TRP A 1 209 ? -5.084 6.560 11.283 1.00 95.25 209 TRP A C 1
ATOM 1544 O O . TRP A 1 209 ? -4.136 5.863 10.937 1.00 95.25 209 TRP A O 1
ATOM 1554 N N . LEU A 1 210 ? -5.330 7.760 10.749 1.00 89.25 210 LEU A N 1
ATOM 1555 C CA . LEU A 1 210 ? -4.516 8.378 9.695 1.00 89.25 210 LEU A CA 1
ATOM 1556 C C . LEU A 1 210 ? -3.329 9.184 10.258 1.00 89.25 210 LEU A C 1
ATOM 1558 O O . LEU A 1 210 ? -2.566 9.780 9.504 1.00 89.25 210 LEU A O 1
ATOM 1562 N N . GLY A 1 211 ? -3.173 9.243 11.585 1.00 84.62 211 GLY A N 1
ATOM 1563 C CA . GLY A 1 211 ? -2.158 10.069 12.233 1.00 84.62 211 GLY A CA 1
ATOM 1564 C C . GLY A 1 211 ? -2.365 11.573 12.011 1.00 84.62 211 GLY A C 1
ATOM 1565 O O . GLY A 1 211 ? -3.438 12.110 12.285 1.00 84.62 211 GLY A O 1
ATOM 1566 N N . CYS A 1 212 ? -1.304 12.254 11.570 1.00 75.81 212 CYS A N 1
ATOM 1567 C CA . CYS A 1 212 ? -1.237 13.701 11.357 1.00 75.81 212 CYS A CA 1
ATOM 1568 C C . CYS A 1 212 ? -0.876 14.054 9.906 1.00 75.81 212 CYS A C 1
ATOM 1570 O O . CYS A 1 212 ? -0.325 13.231 9.176 1.00 75.81 212 CYS A O 1
ATOM 1572 N N . ASN A 1 213 ? -1.113 15.304 9.496 1.00 76.19 213 ASN A N 1
ATOM 1573 C CA . ASN A 1 213 ? -0.656 15.779 8.189 1.00 76.19 213 ASN A CA 1
ATOM 1574 C C . ASN A 1 213 ? 0.884 15.738 8.112 1.00 76.19 213 ASN A C 1
ATOM 1576 O O . ASN A 1 213 ? 1.560 16.378 8.917 1.00 76.19 213 ASN A O 1
ATOM 1580 N N . GLY A 1 214 ? 1.428 14.970 7.165 1.00 73.94 214 GLY A N 1
ATOM 1581 C CA . GLY A 1 214 ? 2.873 14.767 7.006 1.00 73.94 214 GLY A CA 1
ATOM 1582 C C . GLY A 1 214 ? 3.501 13.776 7.993 1.00 73.94 214 GLY A C 1
ATOM 1583 O O . GLY A 1 214 ? 4.727 13.648 8.027 1.00 73.94 214 GLY A O 1
ATOM 1584 N N . CYS A 1 215 ? 2.701 13.061 8.793 1.00 82.81 215 CYS A N 1
ATOM 1585 C CA . CYS A 1 215 ? 3.209 11.945 9.584 1.00 82.81 215 CYS A CA 1
ATOM 1586 C C . CYS A 1 215 ? 3.813 10.873 8.663 1.00 82.81 215 CYS A C 1
ATOM 1588 O O . CYS A 1 215 ? 3.289 10.588 7.588 1.00 82.81 215 CYS A O 1
ATOM 1590 N N . ARG A 1 216 ? 4.913 10.249 9.104 1.00 88.62 216 ARG A N 1
ATOM 1591 C CA . ARG A 1 216 ? 5.454 9.071 8.415 1.00 88.62 216 ARG A CA 1
ATOM 1592 C C . ARG A 1 216 ? 4.414 7.964 8.482 1.00 88.62 216 ARG A C 1
ATOM 1594 O O . ARG A 1 216 ? 3.986 7.610 9.577 1.00 88.62 216 ARG A O 1
ATOM 1601 N N . ASP A 1 217 ? 4.062 7.413 7.332 1.00 90.94 217 ASP A N 1
ATOM 1602 C CA . ASP A 1 217 ? 2.983 6.434 7.217 1.00 90.94 217 ASP A CA 1
ATOM 1603 C C . ASP A 1 217 ? 3.187 5.211 8.119 1.00 90.94 217 ASP A C 1
ATOM 1605 O O . ASP A 1 217 ? 2.297 4.861 8.889 1.00 90.94 217 ASP A O 1
ATOM 1609 N N . PHE A 1 218 ? 4.419 4.695 8.185 1.00 93.12 218 PHE A N 1
ATOM 1610 C CA . PHE A 1 218 ? 4.816 3.590 9.069 1.00 93.12 218 PHE A CA 1
ATOM 1611 C C . PHE A 1 218 ? 4.612 3.848 10.575 1.00 93.12 218 PHE A C 1
ATOM 1613 O O . PHE A 1 218 ? 4.754 2.932 11.380 1.00 93.12 218 PHE A O 1
ATOM 1620 N N . ARG A 1 219 ? 4.293 5.085 10.977 1.00 94.50 219 ARG A N 1
ATOM 1621 C CA . ARG A 1 219 ? 3.975 5.482 12.360 1.00 94.50 219 ARG A CA 1
ATOM 1622 C C . ARG A 1 219 ? 2.483 5.743 12.572 1.00 94.50 219 ARG A C 1
ATOM 1624 O O . ARG A 1 219 ? 2.110 6.369 13.563 1.00 94.50 219 ARG A O 1
ATOM 1631 N N . THR A 1 220 ? 1.635 5.298 11.652 1.00 95.94 220 THR A N 1
ATOM 1632 C CA . THR A 1 220 ? 0.178 5.440 11.730 1.00 95.94 220 THR A CA 1
ATOM 1633 C C . THR A 1 220 ? -0.494 4.067 11.744 1.00 95.94 220 THR A C 1
ATOM 1635 O O . THR A 1 220 ? 0.050 3.121 11.175 1.00 95.94 220 THR A O 1
ATOM 1638 N N . PRO A 1 221 ? -1.661 3.912 12.393 1.00 97.56 221 PRO A N 1
ATOM 1639 C CA . PRO A 1 221 ? -2.429 2.673 12.316 1.00 97.56 221 PRO A CA 1
ATOM 1640 C C . PRO A 1 221 ? -2.813 2.262 10.889 1.00 97.56 221 PRO A C 1
ATOM 1642 O O . PRO A 1 221 ? -2.762 1.075 10.579 1.00 97.56 221 PRO A O 1
ATOM 1645 N N . ALA A 1 222 ? -3.145 3.223 10.019 1.00 97.00 222 ALA A N 1
ATOM 1646 C CA . ALA A 1 222 ? -3.400 2.963 8.602 1.00 97.00 222 ALA A CA 1
ATOM 1647 C C . ALA A 1 222 ? -2.163 2.373 7.902 1.00 97.00 222 ALA A C 1
ATOM 1649 O O . ALA A 1 222 ? -2.263 1.362 7.211 1.00 97.00 222 ALA A O 1
ATOM 1650 N N . GLY A 1 223 ? -0.982 2.945 8.154 1.00 96.69 223 GLY A N 1
ATOM 1651 C CA . GLY A 1 223 ? 0.278 2.412 7.643 1.00 96.69 223 GLY A CA 1
ATOM 1652 C C . GLY A 1 223 ? 0.653 1.054 8.239 1.00 96.69 223 GLY A C 1
ATOM 1653 O O . GLY A 1 223 ? 1.102 0.183 7.504 1.00 96.69 223 GLY A O 1
ATOM 1654 N N . ASP A 1 224 ? 0.411 0.806 9.534 1.00 97.94 224 ASP A N 1
ATOM 1655 C CA . ASP A 1 224 ? 0.579 -0.535 10.127 1.00 97.94 224 ASP A CA 1
ATOM 1656 C C . ASP A 1 224 ? -0.324 -1.566 9.433 1.00 97.94 224 ASP A C 1
ATOM 1658 O O . ASP A 1 224 ? 0.134 -2.657 9.095 1.00 97.94 224 ASP A O 1
ATOM 1662 N N . PHE A 1 225 ? -1.583 -1.212 9.158 1.00 98.25 225 PHE A N 1
ATOM 1663 C CA . PHE A 1 225 ? -2.490 -2.057 8.385 1.00 98.25 225 PHE A CA 1
ATOM 1664 C C . PHE A 1 225 ? -1.944 -2.356 6.985 1.00 98.2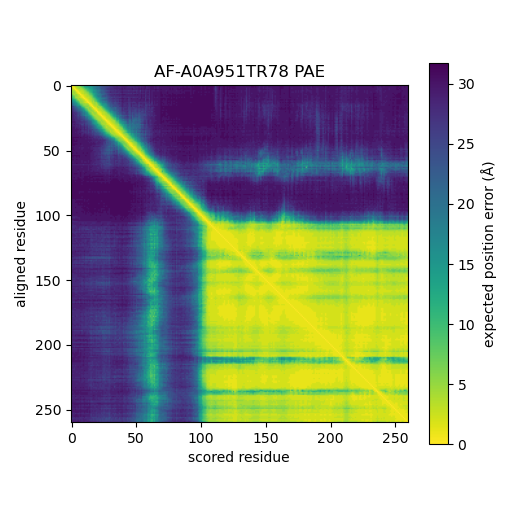5 225 PHE A C 1
ATOM 1666 O O . PHE A 1 225 ? -1.847 -3.526 6.602 1.00 98.25 225 PHE A O 1
ATOM 1673 N N . ALA A 1 226 ? -1.544 -1.324 6.238 1.00 97.81 226 ALA A N 1
ATOM 1674 C CA . ALA A 1 226 ? -0.994 -1.466 4.892 1.00 97.81 226 ALA A CA 1
ATOM 1675 C C . ALA A 1 226 ? 0.284 -2.323 4.876 1.00 97.81 226 ALA A C 1
ATOM 1677 O O . ALA A 1 226 ? 0.452 -3.184 4.010 1.00 97.81 226 ALA A O 1
ATOM 1678 N N . GLU A 1 227 ? 1.148 -2.161 5.876 1.00 97.94 227 GLU A N 1
ATOM 1679 C CA . GLU A 1 227 ? 2.377 -2.931 6.054 1.00 97.94 227 GLU A CA 1
ATOM 1680 C C . GLU A 1 227 ? 2.123 -4.413 6.332 1.00 97.94 227 GLU A C 1
ATOM 1682 O O . GLU A 1 227 ? 2.743 -5.287 5.717 1.00 97.94 227 GLU A O 1
ATOM 1687 N N . VAL A 1 228 ? 1.183 -4.725 7.225 1.00 98.12 228 VAL A N 1
ATOM 1688 C CA . VAL A 1 228 ? 0.828 -6.115 7.531 1.00 98.12 228 VAL A CA 1
ATOM 1689 C C . VAL A 1 228 ? 0.102 -6.768 6.350 1.00 98.12 228 VAL A C 1
ATOM 1691 O O . VAL A 1 228 ? 0.378 -7.925 6.017 1.00 98.12 228 VAL A O 1
ATOM 1694 N N . TYR A 1 229 ? -0.758 -6.027 5.649 1.00 97.69 229 TYR A N 1
ATOM 1695 C CA . TYR A 1 229 ? -1.360 -6.485 4.398 1.00 97.69 229 TYR A CA 1
ATOM 1696 C C . TYR A 1 229 ? -0.287 -6.786 3.338 1.00 97.69 229 TYR A C 1
ATOM 1698 O O . TYR A 1 229 ? -0.288 -7.860 2.728 1.00 97.69 229 TYR A O 1
ATOM 1706 N N . ALA A 1 230 ? 0.695 -5.894 3.167 1.00 97.69 230 ALA A N 1
ATOM 1707 C CA . ALA A 1 230 ? 1.811 -6.077 2.243 1.00 97.69 230 ALA A CA 1
ATOM 1708 C C . ALA A 1 230 ? 2.716 -7.256 2.623 1.00 97.69 230 ALA A C 1
ATOM 1710 O O . ALA A 1 230 ? 3.271 -7.939 1.753 1.00 97.69 230 ALA A O 1
ATOM 1711 N N . GLN A 1 231 ? 2.889 -7.511 3.918 1.00 97.38 231 GLN A N 1
ATOM 1712 C CA . GLN A 1 231 ? 3.598 -8.677 4.429 1.00 97.38 231 GLN A CA 1
ATOM 1713 C C . GLN A 1 231 ? 2.882 -9.973 4.021 1.00 97.38 231 GLN A C 1
ATOM 1715 O O . GLN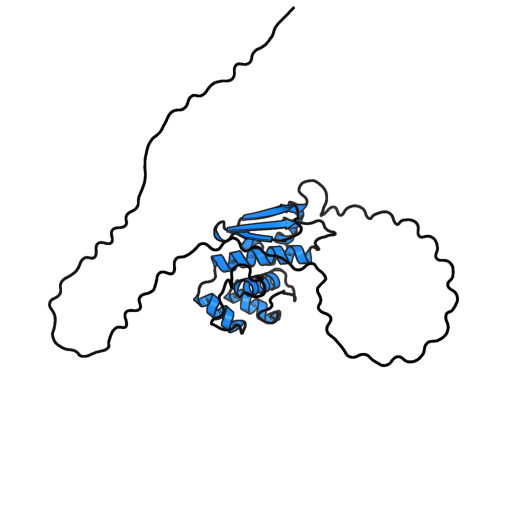 A 1 231 ? 3.506 -10.864 3.430 1.00 97.38 231 GLN A O 1
ATOM 1720 N N . TRP A 1 232 ? 1.570 -10.045 4.258 1.00 97.19 232 TRP A N 1
ATOM 1721 C CA . TRP A 1 232 ? 0.737 -11.202 3.931 1.00 97.19 232 TRP A CA 1
ATOM 1722 C C . TRP A 1 232 ? 0.647 -11.471 2.421 1.00 97.19 232 TRP A C 1
ATOM 1724 O O . TRP A 1 232 ? 0.872 -12.604 1.974 1.00 97.19 232 TRP A O 1
ATOM 1734 N N . GLN A 1 233 ? 0.412 -10.426 1.619 1.00 96.88 233 GLN A N 1
ATOM 1735 C CA . GLN A 1 233 ? 0.320 -10.517 0.157 1.00 96.88 233 GLN A CA 1
ATOM 1736 C C . GLN A 1 233 ? 1.590 -11.077 -0.487 1.00 96.88 233 GLN A C 1
ATOM 1738 O O . GLN A 1 233 ? 1.522 -11.789 -1.488 1.00 96.88 233 GLN A O 1
ATOM 1743 N N . ARG A 1 234 ? 2.758 -10.764 0.083 1.00 95.38 234 ARG A N 1
ATOM 1744 C CA . ARG A 1 234 ? 4.059 -11.208 -0.437 1.00 95.38 234 ARG A CA 1
ATOM 1745 C C . ARG A 1 234 ? 4.533 -12.536 0.143 1.00 95.38 234 ARG A C 1
ATOM 1747 O O . ARG A 1 234 ? 5.565 -13.029 -0.306 1.00 95.38 234 ARG A O 1
ATOM 1754 N N . GLY A 1 235 ? 3.861 -13.066 1.169 1.00 92.12 235 GLY A N 1
ATOM 1755 C CA . GLY A 1 235 ? 4.371 -14.196 1.950 1.00 92.12 235 GLY A CA 1
ATOM 1756 C C . GLY A 1 235 ? 5.752 -13.916 2.557 1.00 92.12 235 GLY A C 1
ATOM 1757 O O . GLY A 1 235 ? 6.599 -14.803 2.599 1.00 92.12 235 GLY A O 1
ATOM 1758 N N . SER A 1 236 ? 6.015 -12.666 2.953 1.00 85.25 236 SER A N 1
ATOM 1759 C CA . SER A 1 236 ? 7.312 -12.227 3.482 1.00 85.25 236 SER A CA 1
ATOM 1760 C C . SER A 1 236 ? 7.289 -12.157 5.009 1.00 85.25 236 SER A C 1
ATOM 1762 O O . SER A 1 236 ? 6.245 -11.931 5.607 1.00 85.25 236 SER A O 1
ATOM 1764 N N . ALA A 1 237 ? 8.449 -12.299 5.652 1.00 82.44 237 ALA A N 1
ATOM 1765 C CA . ALA A 1 237 ? 8.585 -12.068 7.092 1.00 82.44 237 ALA A CA 1
ATOM 1766 C C . ALA A 1 237 ? 8.748 -10.579 7.457 1.00 82.44 237 ALA A C 1
ATOM 1768 O O . ALA A 1 237 ? 8.608 -10.221 8.620 1.00 82.44 237 ALA A O 1
ATOM 1769 N N . GLY A 1 238 ? 9.085 -9.718 6.489 1.00 85.06 238 GLY A N 1
ATOM 1770 C CA . GLY A 1 238 ? 9.416 -8.317 6.752 1.00 85.06 238 GLY A CA 1
ATOM 1771 C C . GLY A 1 238 ? 8.245 -7.363 6.531 1.00 85.06 238 GLY A C 1
ATOM 1772 O O . GLY A 1 238 ? 7.586 -7.429 5.488 1.00 85.06 238 GLY A O 1
ATOM 1773 N N . ASN A 1 239 ? 8.080 -6.430 7.466 1.00 90.44 239 ASN A N 1
ATOM 1774 C CA . ASN A 1 239 ? 7.302 -5.203 7.323 1.00 90.44 239 ASN A CA 1
ATOM 1775 C C . ASN A 1 239 ? 8.075 -4.023 7.943 1.00 90.44 239 ASN A C 1
ATOM 1777 O O . ASN A 1 239 ? 9.075 -4.234 8.633 1.00 90.44 239 ASN A O 1
ATOM 1781 N N . LEU A 1 240 ? 7.650 -2.804 7.635 1.00 93.88 240 LEU A N 1
ATOM 1782 C CA . LEU A 1 240 ? 8.275 -1.545 8.035 1.00 93.88 240 LEU A CA 1
ATOM 1783 C C . LEU A 1 240 ? 7.480 -0.798 9.113 1.00 93.88 240 LEU A C 1
ATOM 1785 O O . LEU A 1 240 ? 7.846 0.330 9.435 1.00 93.88 240 LEU A O 1
ATOM 1789 N N . SER A 1 241 ? 6.418 -1.394 9.666 1.00 95.56 241 SER A N 1
ATOM 1790 C CA . SER A 1 241 ? 5.614 -0.753 10.710 1.00 95.56 241 SER A CA 1
ATOM 1791 C C . SER A 1 241 ? 6.474 -0.420 11.930 1.00 95.56 241 SER A C 1
ATOM 1793 O O . SER A 1 241 ? 7.246 -1.244 12.420 1.00 95.56 241 SER A O 1
ATOM 1795 N N . GLU A 1 242 ? 6.316 0.799 12.443 1.00 95.56 242 GLU A N 1
ATOM 1796 C CA . GLU A 1 242 ? 6.995 1.296 13.642 1.00 95.56 242 GLU A CA 1
ATOM 1797 C C . GLU A 1 242 ? 6.070 1.268 14.877 1.00 95.56 242 GLU A C 1
ATOM 1799 O O . GLU A 1 242 ? 6.484 1.678 15.961 1.00 95.56 242 GLU A O 1
ATOM 1804 N N . LEU A 1 243 ? 4.816 0.809 14.734 1.00 95.75 243 LEU A N 1
ATOM 1805 C CA . LEU A 1 243 ? 3.829 0.789 15.825 1.00 95.75 243 LEU A CA 1
ATOM 1806 C C . LEU A 1 243 ? 3.787 -0.524 16.602 1.00 95.75 243 LEU A C 1
ATOM 1808 O O . LEU A 1 243 ? 3.529 -0.512 17.805 1.00 95.75 243 LEU A O 1
ATOM 1812 N N . ALA A 1 244 ? 4.022 -1.648 15.930 1.00 95.12 244 ALA A N 1
ATOM 1813 C CA . ALA A 1 244 ? 3.997 -2.965 16.546 1.00 95.12 244 ALA A CA 1
ATOM 1814 C C . ALA A 1 244 ? 4.915 -3.934 15.785 1.00 95.12 244 ALA A C 1
ATOM 1816 O O . ALA A 1 244 ? 5.074 -3.797 14.570 1.00 95.12 244 ALA A O 1
ATOM 1817 N N . PRO A 1 245 ? 5.487 -4.952 16.457 1.00 94.75 245 PRO A N 1
ATOM 1818 C CA . PRO A 1 245 ? 6.334 -5.942 15.802 1.00 94.75 245 PRO A CA 1
ATOM 1819 C C . PRO A 1 245 ? 5.641 -6.617 14.618 1.00 94.75 245 PRO A C 1
ATOM 1821 O O . PRO A 1 245 ? 4.410 -6.761 14.591 1.00 94.75 245 PRO A O 1
ATOM 1824 N N . ALA A 1 246 ? 6.441 -7.085 13.662 1.00 95.25 246 ALA A N 1
ATOM 1825 C CA . ALA A 1 246 ? 5.921 -7.835 12.535 1.00 95.25 246 ALA A CA 1
ATOM 1826 C C . ALA A 1 246 ? 5.212 -9.118 12.996 1.00 95.25 246 ALA A C 1
ATOM 1828 O O . ALA A 1 246 ? 5.810 -9.895 13.746 1.00 95.25 246 ALA A O 1
ATOM 1829 N N . PRO A 1 247 ? 3.955 -9.365 12.574 1.00 95.62 247 PRO A N 1
ATOM 1830 C CA . PRO A 1 247 ? 3.285 -10.615 12.893 1.00 95.62 247 PRO A CA 1
ATOM 1831 C C . PRO A 1 247 ? 4.064 -11.823 12.366 1.00 95.62 247 PRO A C 1
ATOM 1833 O O . PRO A 1 247 ? 4.602 -11.805 11.255 1.00 95.62 247 PRO A O 1
ATOM 1836 N N . ALA A 1 248 ? 4.083 -12.897 13.155 1.00 92.31 248 ALA A N 1
ATOM 1837 C CA . ALA A 1 248 ? 4.543 -14.201 12.695 1.00 92.31 248 ALA A CA 1
ATOM 1838 C C . ALA A 1 248 ? 3.597 -14.761 11.617 1.00 92.31 248 ALA A C 1
ATOM 1840 O O . ALA A 1 248 ? 2.432 -14.374 11.541 1.00 92.31 248 ALA A O 1
ATOM 1841 N N . ALA A 1 249 ? 4.073 -15.721 10.820 1.00 87.94 249 ALA A N 1
ATOM 1842 C CA . ALA A 1 249 ? 3.303 -16.284 9.707 1.00 87.94 249 ALA A CA 1
ATOM 1843 C C . ALA A 1 249 ? 1.917 -16.817 10.123 1.00 87.94 249 ALA A C 1
ATOM 1845 O O . ALA A 1 249 ? 0.930 -16.520 9.461 1.00 87.94 249 ALA A O 1
ATOM 1846 N N . SER A 1 250 ? 1.821 -17.525 11.253 1.00 87.44 250 SER A N 1
ATOM 1847 C CA . SER A 1 250 ? 0.540 -18.035 11.766 1.00 87.44 250 SER A CA 1
ATOM 1848 C C . SER A 1 250 ? -0.434 -16.924 12.174 1.00 87.44 250 SER A C 1
ATOM 1850 O O . SER A 1 250 ? -1.638 -17.059 11.975 1.00 87.44 250 SER A O 1
ATOM 1852 N N . ALA A 1 251 ? 0.077 -15.814 12.711 1.00 93.06 251 ALA A N 1
ATOM 1853 C CA . ALA A 1 251 ? -0.732 -14.652 13.058 1.00 93.06 251 ALA A CA 1
ATOM 1854 C C . ALA A 1 251 ? -1.181 -13.875 11.808 1.00 93.06 251 ALA A C 1
ATOM 1856 O O . ALA A 1 251 ? -2.284 -13.338 11.797 1.00 93.06 251 ALA A O 1
ATOM 1857 N N . LEU A 1 252 ? -0.372 -13.839 10.739 1.00 94.38 252 LEU A N 1
ATOM 1858 C CA . LEU A 1 252 ? -0.759 -13.186 9.481 1.00 94.38 252 LEU A CA 1
ATOM 1859 C C . LEU A 1 252 ? -2.001 -13.815 8.855 1.00 94.38 252 LEU A C 1
ATOM 1861 O O . LEU A 1 252 ? -2.859 -13.080 8.382 1.00 94.38 252 LEU A O 1
ATOM 1865 N N . ASP A 1 253 ? -2.114 -15.143 8.853 1.00 91.50 253 ASP A N 1
ATOM 1866 C CA . ASP A 1 253 ? -3.284 -15.809 8.271 1.00 91.50 253 ASP A CA 1
ATOM 1867 C C . ASP A 1 253 ? -4.558 -15.542 9.089 1.00 91.50 253 ASP A C 1
ATOM 1869 O O . ASP A 1 253 ? -5.634 -15.365 8.519 1.00 91.50 253 ASP A O 1
ATOM 1873 N N . GLN A 1 254 ? -4.435 -15.431 10.416 1.00 94.56 254 GLN A N 1
ATOM 1874 C CA . GLN A 1 254 ? -5.545 -15.039 11.293 1.00 94.56 254 GLN A CA 1
ATOM 1875 C C . GLN A 1 254 ? -5.974 -13.589 11.045 1.00 94.56 254 GLN A C 1
ATOM 1877 O O . GLN A 1 254 ? -7.163 -13.316 10.889 1.00 94.56 254 GLN A O 1
ATOM 1882 N N . LEU A 1 255 ? -5.008 -12.669 10.950 1.00 96.56 255 LEU A N 1
ATOM 1883 C CA . LEU A 1 255 ? -5.269 -11.271 10.605 1.00 96.56 255 LEU A CA 1
ATOM 1884 C C . LEU A 1 255 ? -5.922 -11.164 9.223 1.00 96.56 255 LEU A C 1
ATOM 1886 O O . LEU A 1 255 ? -6.897 -10.438 9.058 1.00 96.56 255 LEU A O 1
ATOM 1890 N N . ALA A 1 256 ? -5.444 -11.934 8.248 1.00 94.88 256 ALA A N 1
ATOM 1891 C CA . ALA A 1 256 ? -6.004 -11.933 6.908 1.00 94.88 256 ALA A CA 1
ATOM 1892 C C . ALA A 1 256 ? -7.448 -12.427 6.865 1.00 94.88 256 ALA A C 1
ATOM 1894 O O . ALA A 1 256 ? -8.280 -11.803 6.216 1.00 94.88 256 ALA A O 1
ATOM 1895 N N . ALA A 1 257 ? -7.766 -13.503 7.587 1.00 94.25 257 ALA A N 1
ATOM 1896 C CA . ALA A 1 257 ? -9.125 -14.031 7.648 1.00 94.25 257 ALA A CA 1
ATOM 1897 C C . ALA A 1 257 ? -10.133 -13.033 8.246 1.00 94.25 257 ALA A C 1
ATOM 1899 O O . ALA A 1 257 ? -11.309 -13.067 7.890 1.00 94.25 257 ALA A O 1
ATOM 1900 N N . GLN A 1 258 ? -9.684 -12.159 9.151 1.00 95.50 258 GLN A N 1
ATOM 1901 C CA . GLN A 1 258 ? -10.546 -11.190 9.822 1.00 95.50 258 GLN A CA 1
ATOM 1902 C C . GLN A 1 258 ? -10.630 -9.846 9.090 1.00 95.50 258 GLN A C 1
ATOM 1904 O O . GLN A 1 258 ? -11.700 -9.239 9.049 1.00 95.50 258 GLN A O 1
ATOM 1909 N N . PHE A 1 259 ? -9.512 -9.360 8.547 1.00 96.31 259 PHE A N 1
ATOM 1910 C CA . PHE A 1 259 ? -9.384 -7.966 8.126 1.00 96.31 259 PHE A CA 1
ATOM 1911 C C . PHE A 1 259 ? -9.174 -7.764 6.622 1.00 96.31 259 PHE A C 1
ATOM 1913 O O . PHE A 1 259 ? -9.418 -6.657 6.138 1.00 96.31 259 PHE A O 1
ATOM 1920 N N . PHE A 1 260 ? -8.703 -8.777 5.883 1.00 92.50 260 PHE A N 1
ATOM 1921 C CA . PHE A 1 260 ? -8.257 -8.606 4.495 1.00 92.50 260 PHE A CA 1
ATOM 1922 C C . PHE A 1 260 ? -9.253 -9.106 3.478 1.00 92.50 260 PHE A C 1
ATOM 1924 O O . PHE A 1 260 ? -9.468 -8.333 2.527 1.00 92.50 260 PHE A O 1
#

Sequence (260 aa):
MLRRHEVRQPRLRPSWIAASALTVLSAAVVAAVWLPPVPGRAGTAAVASTVAASDVVAPAPLVLSFPPPGAVAPSASPRPRVTSAPRPAQAAPTPVGGRRPAAPPDSRCSGNGWQQRRGAAALASLRRPADAQSFRVEFLPGRSDVLGLAYLQERRVEIFVRSCAELPDGLLRHALAHEIGHLVDASRMTTSLRSQWLSTRGIAAGTPWLGCNGCRDFRTPAGDFAEVYAQWQRGSAGNLSELAPAPAASALDQLAAQFF

Solvent-accessible surface area (backbone atoms only — not comparable to full-atom values): 16944 Å² total; per-residue (Å²): 136,92,83,86,83,86,80,82,79,84,84,82,83,89,80,89,84,80,86,81,88,80,80,85,78,82,78,82,80,78,80,80,79,86,72,84,86,80,91,84,76,93,75,79,86,80,80,80,78,78,76,74,81,71,79,82,71,79,77,72,72,61,80,47,73,65,81,70,94,77,82,70,78,82,80,88,70,88,83,80,84,87,77,87,85,81,80,89,76,87,80,75,85,76,76,83,74,72,81,73,76,77,75,77,79,58,71,66,58,42,70,91,64,19,40,45,54,46,45,50,51,42,45,68,66,32,74,61,46,68,70,52,71,82,37,47,75,45,56,37,77,47,57,94,61,38,51,39,36,41,35,70,92,76,40,30,32,42,33,30,43,50,47,67,90,78,40,50,69,73,54,53,36,38,41,52,34,25,33,50,23,48,48,48,43,75,73,69,58,44,76,66,53,49,53,48,49,27,58,77,56,69,37,66,87,81,62,53,50,80,56,52,95,88,53,63,51,38,71,16,57,48,29,34,50,8,26,53,43,18,15,54,35,63,76,46,83,65,59,71,39,70,71,44,81,68,66,53,75,76,52,41,57,55,49,41,76,75,74,106

Nearest PDB structures (foldseek):
  4qhi-assembly2_C  TM=5.514E-01  e=4.807E-02  Methanocaldococcus jannaschii DSM 2661
  4qhj-assembly1_B  TM=5.330E-01  e=1.196E-01  Methanocaldococcus jannaschii DSM 2661